Protein AF-A0AAF0DIJ7-F1 (afdb_monomer_lite)

Secondary structure (DSSP, 8-state):
--THHHHHTTTEEEEEEEE-TTSSEEEEEEEETTEEEEEEEE--SS-TTSHHHHHHHHHTT---SSGGGS-SSHHHHHHHHHHHHHHHHHHHTT-GGGGSTTEEEEEEEE--TTS--EEEEEEEE-THHHHHHHTSPPGGG--SPSP-EEEEGGGEEEEEE--SSS--EEEEESS-SS--EEEEE--HHHHHHHGGGT-HHHHHHHHHHHHHHHHHSPP-TTSPPPPSEEEEE--TT----EEEEEEEE--------

pLDDT: mean 89.29, std 10.87, range [33.69, 98.12]

Organism: NCBI:txid2070801

Radius of gyration: 20.46 Å; chains: 1; bounding box: 62×35×56 Å

Structure (mmCIF, N/CA/C/O backbone):
data_AF-A0AAF0DIJ7-F1
#
_entry.id   AF-A0AAF0DIJ7-F1
#
loop_
_atom_site.group_PDB
_atom_site.id
_atom_site.type_symbol
_atom_site.label_atom_id
_atom_site.label_alt_id
_atom_site.label_comp_id
_atom_site.label_asym_id
_atom_site.label_entity_id
_atom_site.label_seq_id
_atom_site.pdbx_PDB_ins_code
_atom_site.Cartn_x
_atom_site.Cartn_y
_atom_site.Cartn_z
_atom_site.occupancy
_atom_site.B_iso_or_equiv
_atom_site.auth_seq_id
_atom_site.auth_comp_id
_atom_site.auth_asym_id
_atom_site.auth_atom_id
_atom_site.pdbx_PDB_model_num
ATOM 1 N N . MET A 1 1 ? -5.846 -8.882 -26.870 1.00 44.28 1 MET A N 1
ATOM 2 C CA . MET A 1 1 ? -5.987 -9.756 -25.683 1.00 44.28 1 MET A CA 1
ATOM 3 C C . MET A 1 1 ? -5.977 -8.867 -24.449 1.00 44.28 1 MET A C 1
ATOM 5 O O . MET A 1 1 ? -5.151 -7.970 -24.391 1.00 44.28 1 MET A O 1
ATOM 9 N N . SER A 1 2 ? -6.943 -9.025 -23.544 1.00 47.22 2 SER A N 1
ATOM 10 C CA . SER A 1 2 ? -7.142 -8.124 -22.398 1.00 47.22 2 SER A CA 1
ATOM 11 C C . SER A 1 2 ? -6.052 -8.324 -21.331 1.00 47.22 2 SER A C 1
ATOM 13 O O . SER A 1 2 ? -5.779 -9.456 -20.949 1.00 47.22 2 SER A O 1
ATOM 15 N N . TYR A 1 3 ? -5.448 -7.237 -20.839 1.00 52.12 3 TYR A N 1
ATOM 16 C CA . TYR A 1 3 ? -4.397 -7.181 -19.798 1.00 52.12 3 TYR A CA 1
ATOM 17 C C . TYR A 1 3 ? -4.779 -7.864 -18.481 1.00 52.12 3 TYR A C 1
ATOM 19 O O . TYR A 1 3 ? -3.920 -8.303 -17.723 1.00 52.12 3 TYR A O 1
ATOM 27 N N . GLN A 1 4 ? -6.079 -7.983 -18.220 1.00 57.28 4 GLN A N 1
ATOM 28 C CA . GLN A 1 4 ? -6.586 -8.734 -17.086 1.00 57.28 4 GLN A CA 1
ATOM 29 C C . GLN A 1 4 ? -6.250 -10.232 -17.178 1.00 57.28 4 GLN A C 1
ATOM 31 O O . GLN A 1 4 ? -6.275 -10.900 -16.158 1.00 57.28 4 GLN A O 1
ATOM 36 N N . ASN A 1 5 ? -5.917 -10.778 -18.351 1.00 68.31 5 ASN A N 1
ATOM 37 C CA . ASN A 1 5 ? -5.812 -12.224 -18.544 1.00 68.31 5 ASN A CA 1
ATOM 38 C C . ASN A 1 5 ? -4.639 -12.883 -17.794 1.00 68.31 5 ASN A C 1
ATOM 40 O O . ASN A 1 5 ? -4.821 -13.990 -17.301 1.00 68.31 5 ASN A O 1
ATOM 44 N N . ALA A 1 6 ? -3.472 -12.232 -17.679 1.00 80.69 6 ALA A N 1
ATOM 45 C CA . ALA A 1 6 ? -2.300 -12.842 -17.035 1.00 80.69 6 ALA A CA 1
ATOM 46 C C . ALA A 1 6 ? -2.474 -12.957 -15.512 1.00 80.69 6 ALA A C 1
ATOM 48 O O . ALA A 1 6 ? -2.323 -14.037 -14.952 1.00 80.69 6 ALA A O 1
ATOM 49 N N . LEU A 1 7 ? -2.877 -11.865 -14.854 1.00 87.50 7 LEU A N 1
ATOM 50 C CA . LEU A 1 7 ? -3.159 -11.878 -13.416 1.00 87.50 7 LEU A CA 1
ATOM 51 C C . LEU A 1 7 ? -4.427 -12.673 -13.087 1.00 87.50 7 LEU A C 1
ATOM 53 O O . LEU A 1 7 ? -4.418 -13.456 -12.141 1.00 87.50 7 LEU A O 1
ATOM 57 N N . LYS A 1 8 ? -5.490 -12.574 -13.903 1.00 86.38 8 LYS A N 1
ATOM 58 C CA . LYS A 1 8 ? -6.706 -13.379 -13.689 1.00 86.38 8 LYS A CA 1
ATOM 59 C C . LYS A 1 8 ? -6.436 -14.877 -13.760 1.00 86.38 8 LYS A C 1
ATOM 61 O O . LYS A 1 8 ? -7.064 -15.614 -13.009 1.00 86.38 8 LYS A O 1
ATOM 66 N N . ALA A 1 9 ? -5.516 -15.328 -14.616 1.00 87.75 9 ALA A N 1
ATOM 67 C CA . ALA A 1 9 ? -5.122 -16.737 -14.667 1.00 87.75 9 ALA A CA 1
ATOM 68 C C . ALA A 1 9 ? -4.502 -17.231 -13.344 1.00 87.75 9 ALA A C 1
ATOM 70 O O . ALA A 1 9 ? -4.538 -18.424 -13.066 1.00 87.75 9 ALA A O 1
ATOM 71 N N . LEU A 1 10 ? -3.982 -16.315 -12.520 1.00 90.25 10 LEU A N 1
ATOM 72 C CA . LEU A 1 10 ? -3.420 -16.580 -11.194 1.00 90.25 10 LEU A CA 1
ATOM 73 C C . LEU A 1 10 ? -4.414 -16.310 -10.048 1.00 90.25 10 LEU A C 1
ATOM 75 O O . LEU A 1 10 ? -4.031 -16.396 -8.882 1.00 90.25 10 LEU A O 1
ATOM 79 N N . GLY A 1 11 ? -5.663 -15.936 -10.354 1.00 90.75 11 GLY A N 1
ATOM 80 C CA . GLY A 1 11 ? -6.624 -15.475 -9.346 1.00 90.75 11 GLY A CA 1
ATOM 81 C C . GLY A 1 11 ? -6.249 -14.125 -8.720 1.00 90.75 11 GLY A C 1
ATOM 82 O O . GLY A 1 11 ? -6.680 -13.820 -7.611 1.00 90.75 11 GLY A O 1
ATOM 83 N N . VAL A 1 12 ? -5.435 -13.325 -9.413 1.00 92.38 12 VAL A N 1
ATOM 84 C CA . VAL A 1 12 ? -4.920 -12.037 -8.937 1.00 92.38 12 VAL A CA 1
ATOM 85 C C . VAL A 1 12 ? -5.612 -10.888 -9.666 1.00 92.38 12 VAL A C 1
ATOM 87 O O . VAL A 1 12 ? -5.856 -10.926 -10.875 1.00 92.38 12 VAL A O 1
ATOM 90 N N . SER A 1 13 ? -5.912 -9.834 -8.921 1.00 91.38 13 SER A N 1
ATOM 91 C CA . SER A 1 13 ? -6.502 -8.592 -9.397 1.00 91.38 13 SER A CA 1
ATOM 92 C C . SER A 1 13 ? -5.474 -7.468 -9.361 1.00 91.38 13 SER A C 1
ATOM 94 O O . SER A 1 13 ? -4.816 -7.237 -8.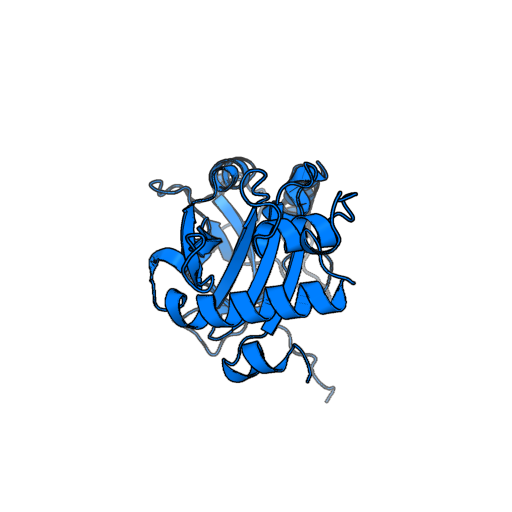351 1.00 91.38 13 SER A O 1
ATOM 96 N N . ALA A 1 14 ? -5.361 -6.750 -10.476 1.00 92.31 14 ALA A N 1
ATOM 97 C CA . ALA A 1 14 ? -4.659 -5.475 -10.540 1.00 92.31 14 ALA A CA 1
ATOM 98 C C . ALA A 1 14 ? -5.491 -4.392 -9.842 1.00 92.31 14 ALA A C 1
ATOM 100 O O . ALA A 1 14 ? -6.665 -4.226 -10.184 1.00 92.31 14 ALA A O 1
ATOM 101 N N . GLU A 1 15 ? -4.889 -3.638 -8.923 1.00 89.06 15 GLU A N 1
ATOM 102 C CA . GLU A 1 15 ? -5.606 -2.628 -8.140 1.00 89.06 15 GLU A CA 1
ATOM 103 C C . GLU A 1 15 ? -5.108 -1.220 -8.454 1.00 89.06 15 GLU A C 1
ATOM 105 O O . GLU A 1 15 ? -5.757 -0.487 -9.206 1.00 89.06 15 GLU A O 1
ATOM 110 N N . TRP A 1 16 ? -3.956 -0.836 -7.907 1.00 90.56 16 TRP A N 1
ATOM 111 C CA . TRP A 1 16 ? -3.468 0.544 -7.933 1.00 90.56 16 TRP A CA 1
ATOM 112 C C . TRP A 1 16 ? -2.152 0.660 -8.694 1.00 90.56 16 TRP A C 1
ATOM 114 O O . TRP A 1 16 ? -1.366 -0.283 -8.734 1.00 90.56 16 TRP A O 1
ATOM 124 N N . ILE A 1 17 ? -1.934 1.819 -9.313 1.00 94.62 17 ILE A N 1
ATOM 125 C CA . ILE A 1 17 ? -0.639 2.250 -9.845 1.00 94.62 17 ILE A CA 1
ATOM 126 C C . ILE A 1 17 ? -0.487 3.709 -9.440 1.00 94.62 17 ILE A C 1
ATOM 128 O O . ILE A 1 17 ? -1.398 4.494 -9.711 1.00 94.62 17 ILE A O 1
ATOM 132 N N . TRP A 1 18 ? 0.628 4.048 -8.811 1.00 94.75 18 TRP A N 1
ATOM 133 C CA . TRP A 1 18 ? 0.980 5.415 -8.447 1.00 94.75 18 TRP A CA 1
ATOM 134 C C . TRP A 1 18 ? 2.475 5.636 -8.676 1.00 94.75 18 TRP A C 1
ATOM 136 O O . TRP A 1 18 ? 3.216 4.686 -8.914 1.00 94.75 18 TRP A O 1
ATOM 146 N N . GLY A 1 19 ? 2.923 6.883 -8.664 1.00 94.81 19 GLY A N 1
ATOM 147 C CA . GLY A 1 19 ? 4.337 7.225 -8.783 1.00 94.81 19 GLY A CA 1
ATOM 148 C C . GLY A 1 19 ? 4.731 8.188 -7.678 1.00 94.81 19 GLY A C 1
ATOM 149 O O . GLY A 1 19 ? 3.848 8.698 -6.990 1.00 94.81 19 GLY A O 1
ATOM 150 N N . ASN A 1 20 ? 6.032 8.398 -7.512 1.00 94.38 20 ASN A N 1
ATOM 151 C CA . ASN A 1 20 ? 6.543 9.388 -6.573 1.00 94.38 20 ASN A CA 1
ATOM 152 C C . ASN A 1 20 ? 6.675 10.782 -7.210 1.00 94.38 20 ASN A C 1
ATOM 154 O O . ASN A 1 20 ? 6.760 10.909 -8.433 1.00 94.38 20 ASN A O 1
ATOM 158 N N . ASP A 1 21 ? 6.777 11.808 -6.373 1.00 91.88 21 ASP A N 1
ATOM 159 C CA . ASP A 1 21 ? 6.902 13.222 -6.744 1.00 91.88 21 ASP A CA 1
ATOM 160 C C . ASP A 1 21 ? 8.239 13.549 -7.420 1.00 91.88 21 ASP A C 1
ATOM 162 O O . ASP A 1 21 ? 8.332 14.491 -8.203 1.00 91.88 21 ASP A O 1
ATOM 166 N N . LEU A 1 22 ? 9.289 12.766 -7.144 1.00 93.75 22 LEU A N 1
ATOM 167 C CA . LEU A 1 22 ? 10.565 12.877 -7.865 1.00 93.75 22 LEU A CA 1
ATOM 168 C C . LEU A 1 22 ? 10.498 12.298 -9.287 1.00 93.75 22 LEU A C 1
ATOM 170 O O . LEU A 1 22 ? 11.485 12.380 -10.016 1.00 93.75 22 LEU A O 1
ATOM 174 N N . GLU A 1 23 ? 9.375 11.679 -9.656 1.00 96.06 23 GLU A N 1
ATOM 175 C CA . GLU A 1 23 ? 9.123 11.056 -10.956 1.00 96.06 23 GLU A CA 1
ATOM 176 C C . GLU A 1 23 ? 10.130 9.944 -11.322 1.00 96.06 23 GLU A C 1
ATOM 178 O O . GLU A 1 23 ? 10.348 9.591 -12.480 1.00 96.06 23 GLU A O 1
ATOM 183 N N . THR A 1 24 ? 10.766 9.334 -10.323 1.00 96.69 24 THR A N 1
ATOM 184 C CA . THR A 1 24 ? 11.791 8.293 -10.504 1.00 96.69 24 THR A CA 1
ATOM 185 C C . THR A 1 24 ? 11.281 6.883 -10.254 1.00 96.69 24 THR A C 1
ATOM 187 O O . THR A 1 24 ? 11.957 5.918 -10.611 1.00 96.69 24 THR A O 1
ATOM 190 N N . ILE A 1 25 ? 10.116 6.742 -9.630 1.00 96.69 25 ILE A N 1
ATOM 191 C CA . ILE A 1 25 ? 9.572 5.470 -9.173 1.00 96.69 25 ILE A CA 1
ATOM 192 C C . ILE A 1 25 ? 8.103 5.373 -9.577 1.00 96.69 25 ILE A C 1
ATOM 194 O O . ILE A 1 25 ? 7.349 6.347 -9.524 1.00 96.69 25 ILE A O 1
ATOM 198 N N . VAL A 1 26 ? 7.701 4.165 -9.965 1.00 97.69 26 VAL A N 1
ATOM 199 C CA . VAL A 1 26 ? 6.303 3.763 -10.109 1.00 97.69 26 VAL A CA 1
ATOM 200 C C . VAL A 1 26 ? 6.052 2.558 -9.217 1.00 97.69 26 VAL A C 1
ATOM 202 O O . VAL A 1 26 ? 6.743 1.543 -9.311 1.00 97.69 26 VAL A O 1
ATOM 205 N N . PHE A 1 27 ? 5.031 2.665 -8.382 1.00 97.25 27 PHE A N 1
ATOM 206 C CA . PHE A 1 27 ? 4.505 1.580 -7.581 1.00 97.25 27 PHE A CA 1
ATOM 207 C C . PHE A 1 27 ? 3.259 0.993 -8.234 1.00 97.25 27 PHE A C 1
ATOM 209 O O . PHE A 1 27 ? 2.473 1.683 -8.889 1.00 97.25 27 PHE A O 1
ATOM 216 N N . ALA A 1 28 ? 3.048 -0.297 -8.024 1.00 96.38 28 ALA A N 1
ATOM 217 C CA . ALA A 1 28 ? 1.837 -0.979 -8.430 1.00 96.38 28 ALA A CA 1
ATOM 218 C C . ALA A 1 28 ? 1.426 -2.008 -7.387 1.00 96.38 28 ALA A C 1
ATOM 220 O O . ALA A 1 28 ? 2.263 -2.673 -6.790 1.00 96.38 28 ALA A O 1
ATOM 221 N N . GLN A 1 29 ? 0.125 -2.173 -7.201 1.00 94.06 29 GLN A N 1
ATOM 222 C CA . GLN A 1 29 ? -0.432 -3.091 -6.220 1.00 94.06 29 GLN A CA 1
ATOM 223 C C . GLN A 1 29 ? -1.304 -4.137 -6.888 1.00 94.06 29 GLN A C 1
ATOM 225 O O . GLN A 1 29 ? -2.163 -3.823 -7.722 1.00 94.06 29 GLN A O 1
ATOM 230 N N . ALA A 1 30 ? -1.118 -5.375 -6.450 1.00 93.88 30 ALA A N 1
ATOM 231 C CA . ALA A 1 30 ? -1.957 -6.494 -6.825 1.00 93.88 30 ALA A CA 1
ATOM 232 C C . ALA A 1 30 ? -2.472 -7.225 -5.582 1.00 93.88 30 ALA A C 1
ATOM 234 O O . ALA A 1 30 ? -1.822 -7.250 -4.535 1.00 93.88 30 ALA A O 1
ATOM 235 N N . PHE A 1 31 ? -3.655 -7.816 -5.718 1.00 92.00 31 PHE A N 1
ATOM 236 C CA . PHE A 1 31 ? -4.327 -8.554 -4.657 1.00 92.00 31 PHE A CA 1
ATOM 237 C C . PHE A 1 31 ? -4.841 -9.895 -5.172 1.00 92.00 31 PHE A C 1
ATOM 239 O O . PHE A 1 31 ? -5.490 -9.955 -6.216 1.00 92.00 31 PHE A O 1
ATOM 246 N N . GLY A 1 32 ? -4.586 -10.967 -4.435 1.00 90.75 32 GLY A N 1
ATOM 247 C CA . GLY A 1 32 ? -5.095 -12.300 -4.737 1.00 90.75 32 GLY A CA 1
ATOM 248 C C . GLY A 1 32 ? -4.521 -13.325 -3.775 1.00 90.75 32 GLY A C 1
ATOM 249 O O . GLY A 1 32 ? -3.506 -13.063 -3.137 1.00 90.75 32 GLY A O 1
ATOM 250 N N . ASN A 1 33 ? -5.156 -14.495 -3.681 1.00 89.06 33 ASN A N 1
ATOM 251 C CA . ASN A 1 33 ? -4.750 -15.553 -2.745 1.00 89.06 33 ASN A CA 1
ATOM 252 C C . ASN A 1 33 ? -4.551 -15.008 -1.317 1.00 89.06 33 ASN A C 1
ATOM 254 O O . ASN A 1 33 ? -3.539 -15.285 -0.683 1.00 89.06 33 ASN A O 1
ATOM 258 N N . ASP A 1 34 ? -5.483 -14.162 -0.865 1.00 87.88 34 ASP A N 1
ATOM 259 C CA . ASP A 1 34 ? -5.505 -13.574 0.479 1.00 87.88 34 ASP A CA 1
ATOM 260 C C . ASP A 1 34 ? -4.323 -12.637 0.819 1.00 87.88 34 ASP A C 1
ATOM 262 O O . ASP A 1 34 ? -4.181 -12.184 1.955 1.00 87.88 34 ASP A O 1
ATOM 266 N N . GLN A 1 35 ? -3.508 -12.273 -0.177 1.00 88.44 35 GLN A N 1
ATOM 267 C CA . GLN A 1 35 ? -2.331 -11.415 -0.032 1.00 88.44 35 GLN A CA 1
ATOM 268 C C . GLN A 1 35 ? -2.461 -10.126 -0.846 1.00 88.44 35 GLN A C 1
ATOM 270 O O . GLN A 1 35 ? -3.017 -10.103 -1.946 1.00 88.44 35 GLN A O 1
ATOM 275 N N . THR A 1 36 ? -1.899 -9.039 -0.314 1.00 91.00 36 THR A N 1
ATOM 276 C CA . THR A 1 36 ? -1.688 -7.782 -1.048 1.00 91.00 36 THR A CA 1
ATOM 277 C C . THR A 1 36 ? -0.195 -7.549 -1.178 1.00 91.00 36 THR A C 1
ATOM 279 O O . THR A 1 36 ? 0.478 -7.452 -0.159 1.00 91.00 36 THR A O 1
ATOM 282 N N . LEU A 1 37 ? 0.303 -7.424 -2.408 1.00 94.62 37 LEU A N 1
ATOM 283 C CA . LEU A 1 37 ? 1.713 -7.140 -2.678 1.00 94.62 37 LEU A CA 1
ATOM 284 C C . LEU A 1 37 ? 1.859 -5.800 -3.399 1.00 94.62 37 LEU A C 1
ATOM 286 O O . LEU A 1 37 ? 1.065 -5.476 -4.292 1.00 94.62 37 LEU A O 1
ATOM 290 N N . ILE A 1 38 ? 2.889 -5.046 -3.016 1.00 96.06 38 ILE A N 1
ATOM 291 C CA . ILE A 1 38 ? 3.304 -3.800 -3.664 1.00 96.06 38 ILE A CA 1
ATOM 292 C C . ILE A 1 38 ? 4.580 -4.082 -4.452 1.00 96.06 38 ILE A C 1
ATOM 294 O O . ILE A 1 38 ? 5.519 -4.683 -3.936 1.00 96.06 38 ILE A O 1
ATOM 298 N N . PHE A 1 39 ? 4.608 -3.635 -5.699 1.00 97.69 39 PHE A N 1
ATOM 299 C CA . PHE A 1 39 ? 5.714 -3.784 -6.632 1.00 97.69 39 PHE A CA 1
ATOM 300 C C . PHE A 1 39 ? 6.284 -2.412 -6.964 1.00 97.69 39 PHE A C 1
ATOM 302 O O . PHE A 1 39 ? 5.513 -1.474 -7.172 1.00 97.69 39 PHE A O 1
ATOM 309 N N . ARG A 1 40 ? 7.609 -2.302 -7.059 1.00 98.06 40 ARG A N 1
ATOM 310 C CA . ARG A 1 40 ? 8.318 -1.056 -7.358 1.00 98.06 40 ARG A CA 1
ATOM 311 C C . ARG A 1 40 ? 9.137 -1.188 -8.634 1.00 98.06 40 ARG A C 1
ATOM 313 O O . ARG A 1 40 ? 9.892 -2.140 -8.815 1.00 98.06 40 ARG A O 1
ATOM 320 N N . PHE A 1 41 ? 8.986 -0.201 -9.508 1.00 98.06 41 PHE A N 1
ATOM 321 C CA . PHE A 1 41 ? 9.760 -0.026 -10.731 1.00 98.06 41 PHE A CA 1
ATOM 322 C C . PHE A 1 41 ? 10.526 1.286 -10.614 1.00 98.06 41 PHE A C 1
ATOM 324 O O . PHE A 1 41 ? 9.914 2.348 -10.502 1.00 98.06 41 PHE A O 1
ATOM 331 N N . ALA A 1 42 ? 11.854 1.212 -10.631 1.00 97.38 42 ALA A N 1
ATOM 332 C CA . ALA A 1 42 ? 12.720 2.376 -10.493 1.00 97.38 42 ALA A CA 1
ATOM 333 C C . ALA A 1 42 ? 13.351 2.769 -11.834 1.00 97.38 42 ALA A C 1
ATOM 335 O O . ALA A 1 42 ? 13.677 1.921 -12.668 1.00 97.38 42 ALA A O 1
ATOM 336 N N . LEU A 1 43 ? 13.538 4.073 -12.024 1.00 96.00 43 LEU A N 1
ATOM 337 C CA . LEU A 1 43 ? 14.234 4.636 -13.168 1.00 96.00 43 LEU A CA 1
ATOM 338 C C . LEU A 1 43 ? 15.716 4.257 -13.126 1.00 96.00 43 LEU A C 1
ATOM 340 O O . LEU A 1 43 ? 16.450 4.689 -12.239 1.00 96.00 43 LEU A O 1
ATOM 344 N N . ASP A 1 44 ? 16.176 3.544 -14.148 1.00 93.12 44 ASP A N 1
ATOM 345 C CA . ASP A 1 44 ? 17.592 3.277 -14.369 1.00 93.12 44 ASP A CA 1
ATOM 346 C C . ASP A 1 44 ? 18.088 4.057 -15.592 1.00 93.12 44 ASP A C 1
ATOM 348 O O . ASP A 1 44 ? 17.813 3.713 -16.748 1.00 93.12 44 ASP A O 1
ATOM 352 N N . LYS A 1 45 ? 18.847 5.125 -15.325 1.00 89.81 45 LYS A N 1
ATOM 353 C CA . LYS A 1 45 ? 19.443 5.980 -16.362 1.00 89.81 45 LYS A CA 1
ATOM 354 C C . LYS A 1 45 ? 20.543 5.272 -17.157 1.00 89.81 45 LYS A C 1
ATOM 356 O O . LYS A 1 45 ? 20.793 5.662 -18.294 1.00 89.81 45 LYS A O 1
ATOM 361 N N . ALA A 1 46 ? 21.196 4.255 -16.590 1.00 90.12 46 ALA A N 1
ATOM 362 C CA . ALA A 1 46 ? 22.195 3.464 -17.305 1.00 90.12 46 ALA A CA 1
ATOM 363 C C . ALA A 1 46 ? 21.540 2.511 -18.318 1.00 90.12 46 ALA A C 1
ATOM 365 O O . ALA A 1 46 ? 22.139 2.196 -19.347 1.00 90.12 46 ALA A O 1
ATOM 366 N N . HIS A 1 47 ? 20.287 2.118 -18.070 1.00 90.00 47 HIS A N 1
ATOM 367 C CA . HIS A 1 47 ? 19.517 1.215 -18.922 1.00 90.00 47 HIS A CA 1
ATOM 368 C C . HIS A 1 47 ? 18.179 1.851 -19.347 1.00 90.00 47 HIS A C 1
ATOM 370 O O . HIS A 1 47 ? 17.108 1.406 -18.925 1.00 90.00 47 HIS A O 1
ATOM 376 N N . PRO A 1 48 ? 18.200 2.863 -20.239 1.00 90.44 48 PRO A N 1
ATOM 377 C CA . PRO A 1 48 ? 17.009 3.632 -20.620 1.00 90.44 48 PRO A CA 1
ATOM 378 C C . PRO A 1 48 ? 15.946 2.821 -21.377 1.00 90.44 48 PRO A C 1
ATOM 380 O O . PRO A 1 48 ? 14.815 3.268 -21.533 1.00 90.44 48 PRO A O 1
ATOM 383 N N . GLN A 1 49 ? 16.303 1.638 -21.877 1.00 91.56 49 GLN A N 1
ATOM 384 C CA . GLN A 1 49 ? 15.389 0.740 -22.588 1.00 91.56 49 GLN A CA 1
ATOM 385 C C . GLN A 1 49 ? 14.842 -0.381 -21.699 1.00 91.56 49 GLN A C 1
ATOM 387 O O . GLN A 1 49 ? 14.050 -1.190 -22.185 1.00 91.56 49 GLN A O 1
ATOM 392 N N . SER A 1 50 ? 15.242 -0.431 -20.423 1.00 93.25 50 SER A N 1
ATOM 393 C CA . SER A 1 50 ? 14.724 -1.432 -19.498 1.00 93.25 50 SER A CA 1
ATOM 394 C C . SER A 1 50 ? 13.220 -1.256 -19.288 1.00 93.25 50 SER A C 1
ATOM 396 O O . SER A 1 50 ? 12.678 -0.150 -19.393 1.00 93.25 50 SER A O 1
ATOM 398 N N . LEU A 1 51 ? 12.526 -2.344 -18.971 1.00 94.94 51 LEU A N 1
ATOM 399 C CA . LEU A 1 51 ? 11.105 -2.354 -18.658 1.00 94.94 51 LEU A CA 1
ATOM 400 C C . LEU A 1 51 ? 10.771 -1.324 -17.576 1.00 94.94 51 LEU A C 1
ATOM 402 O O . LEU A 1 51 ? 9.850 -0.534 -17.770 1.00 94.94 51 LEU A O 1
ATOM 406 N N . ALA A 1 52 ? 11.516 -1.327 -16.467 1.00 96.62 52 ALA A N 1
ATOM 407 C CA . ALA A 1 52 ? 11.275 -0.427 -15.344 1.00 96.62 52 ALA A CA 1
ATOM 408 C C . ALA A 1 52 ? 11.412 1.041 -15.773 1.00 96.62 52 ALA A C 1
ATOM 410 O O . ALA A 1 52 ? 10.471 1.814 -15.600 1.00 96.62 52 ALA A O 1
ATOM 411 N N . THR A 1 53 ? 12.505 1.405 -16.453 1.00 96.25 53 THR A N 1
ATOM 412 C CA . THR A 1 53 ? 12.703 2.769 -16.965 1.00 96.25 53 THR A CA 1
ATOM 413 C C . THR A 1 53 ? 11.595 3.185 -17.929 1.00 96.25 53 THR A C 1
ATOM 415 O O . THR A 1 53 ? 11.053 4.283 -17.820 1.00 96.25 53 THR A O 1
ATOM 418 N N . ARG A 1 54 ? 11.195 2.302 -18.849 1.00 97.25 54 ARG A N 1
ATOM 419 C CA . ARG A 1 54 ? 10.119 2.589 -19.806 1.00 97.25 54 ARG A CA 1
ATOM 420 C C . ARG A 1 54 ? 8.765 2.771 -19.122 1.00 97.25 54 ARG A C 1
ATOM 422 O O . ARG A 1 54 ? 7.979 3.604 -19.572 1.00 97.25 54 ARG A O 1
ATOM 429 N N . ILE A 1 55 ? 8.483 2.001 -18.066 1.00 98.00 55 ILE A N 1
ATOM 430 C CA . ILE A 1 55 ? 7.277 2.154 -17.239 1.00 98.00 55 ILE A CA 1
ATOM 431 C C . ILE A 1 55 ? 7.282 3.535 -16.589 1.00 98.00 55 ILE A C 1
ATOM 433 O O . ILE A 1 55 ? 6.305 4.263 -16.754 1.00 98.00 55 ILE A O 1
ATOM 437 N N . VAL A 1 56 ? 8.377 3.903 -15.916 1.00 98.12 56 VAL A N 1
ATOM 438 C CA . VAL A 1 56 ? 8.511 5.191 -15.220 1.00 98.12 56 VAL A CA 1
ATOM 439 C C . VAL A 1 56 ? 8.359 6.354 -16.201 1.00 98.12 56 VAL A C 1
ATOM 441 O O . VAL A 1 56 ? 7.490 7.200 -16.009 1.00 98.12 56 VAL A O 1
ATOM 444 N N . ASN A 1 57 ? 9.100 6.334 -17.313 1.00 97.88 57 ASN A N 1
ATOM 445 C CA . ASN A 1 57 ? 9.023 7.374 -18.340 1.00 97.88 57 ASN A CA 1
ATOM 446 C C . ASN A 1 57 ? 7.611 7.527 -18.922 1.00 97.88 57 ASN A C 1
ATOM 448 O O . ASN A 1 57 ? 7.168 8.641 -19.172 1.00 97.88 57 ASN A O 1
ATOM 452 N N . CYS A 1 58 ? 6.894 6.424 -19.158 1.00 98.00 58 CYS A N 1
ATOM 453 C CA . CYS A 1 58 ? 5.530 6.485 -19.684 1.00 98.00 58 CYS A CA 1
ATOM 454 C C . CYS A 1 58 ? 4.501 6.913 -18.628 1.00 98.00 58 CYS A C 1
ATOM 456 O O . CYS A 1 58 ? 3.472 7.480 -18.986 1.00 98.00 58 CYS A O 1
ATOM 458 N N . TYR A 1 59 ? 4.710 6.580 -17.355 1.00 98.00 59 TYR A N 1
ATOM 459 C CA . TYR A 1 59 ? 3.772 6.920 -16.288 1.00 98.00 59 TYR A CA 1
ATOM 460 C C . TYR A 1 59 ? 3.809 8.419 -15.967 1.00 98.00 59 TYR A C 1
ATOM 462 O O . TYR A 1 59 ? 2.749 9.041 -15.885 1.00 98.00 59 TYR A O 1
ATOM 470 N N . HIS A 1 60 ? 5.019 8.972 -15.852 1.00 97.38 60 HIS A N 1
ATOM 471 C CA . HIS A 1 60 ? 5.279 10.386 -15.551 1.00 97.38 60 HIS A CA 1
ATOM 472 C C . HIS A 1 60 ? 5.356 11.275 -16.799 1.00 97.38 60 HIS A C 1
ATOM 474 O O . HIS A 1 60 ? 5.667 12.453 -16.707 1.00 97.38 60 HIS A O 1
ATOM 480 N N . ASP A 1 61 ? 5.070 10.723 -17.983 1.00 96.81 61 ASP A N 1
ATOM 481 C CA . ASP A 1 61 ? 5.100 11.448 -1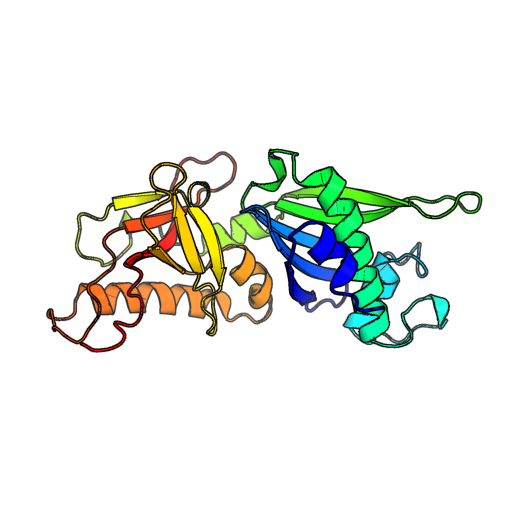9.261 1.00 96.81 61 ASP A CA 1
ATOM 482 C C . ASP A 1 61 ? 6.449 12.164 -19.531 1.00 96.81 61 ASP A C 1
ATOM 484 O O . ASP A 1 61 ? 6.506 13.250 -20.114 1.00 96.81 61 ASP A O 1
ATOM 488 N N . HIS A 1 62 ? 7.563 11.529 -19.144 1.00 96.31 62 HIS A N 1
ATOM 489 C CA . HIS A 1 62 ? 8.907 12.047 -19.391 1.00 96.31 62 HIS A CA 1
ATOM 490 C C . HIS A 1 62 ? 9.180 12.231 -20.887 1.00 96.31 62 HIS A C 1
ATOM 492 O O . HIS A 1 62 ? 8.898 11.361 -21.719 1.00 96.31 62 HIS A O 1
ATOM 498 N N . THR A 1 63 ? 9.851 13.332 -21.223 1.00 93.88 63 THR A N 1
ATOM 499 C CA . THR A 1 63 ? 10.413 13.520 -22.564 1.00 93.88 63 THR A CA 1
ATOM 500 C C . THR A 1 63 ? 11.638 12.621 -22.728 1.00 93.88 63 THR A C 1
ATOM 502 O O . THR A 1 63 ? 12.590 12.722 -21.958 1.00 93.88 63 THR A O 1
ATOM 505 N N . VAL A 1 64 ? 11.614 11.740 -23.730 1.00 93.50 64 VAL A N 1
ATOM 506 C CA . VAL A 1 64 ? 12.691 10.781 -24.011 1.00 93.50 64 VAL A CA 1
ATOM 507 C C . VAL A 1 64 ? 13.276 10.988 -25.405 1.00 93.50 64 VAL A C 1
ATOM 509 O O . VAL A 1 64 ? 12.549 11.266 -26.356 1.00 93.50 64 VAL A O 1
ATOM 512 N N . ASP A 1 65 ? 14.584 10.774 -25.540 1.00 88.56 65 ASP A N 1
ATOM 513 C CA . ASP A 1 65 ? 15.301 10.944 -26.814 1.00 88.56 65 ASP A CA 1
ATOM 514 C C . ASP A 1 65 ? 14.954 9.866 -27.857 1.00 88.56 65 ASP A C 1
ATOM 516 O O . ASP A 1 65 ? 15.146 10.056 -29.057 1.00 88.56 65 ASP A O 1
ATOM 520 N N . SER A 1 66 ? 14.449 8.712 -27.409 1.00 91.25 66 SER A N 1
ATOM 521 C CA . SER A 1 66 ? 14.081 7.581 -28.263 1.00 91.25 66 SER A CA 1
ATOM 522 C C . SER A 1 66 ? 12.723 7.014 -27.876 1.00 91.25 66 SER A C 1
ATOM 524 O O . SER A 1 66 ? 12.442 6.777 -26.701 1.00 91.25 66 SER A O 1
ATOM 526 N N . THR A 1 67 ? 11.914 6.666 -28.877 1.00 91.12 67 THR A N 1
ATOM 527 C CA . THR A 1 67 ? 10.625 5.984 -28.681 1.00 91.12 67 THR A CA 1
ATOM 528 C C . THR A 1 67 ? 10.775 4.597 -28.052 1.00 91.12 67 THR A C 1
ATOM 530 O O . THR A 1 67 ? 9.828 4.096 -27.449 1.00 91.12 67 THR A O 1
ATOM 533 N N . SER A 1 68 ? 11.964 3.987 -28.129 1.00 91.56 68 SER A N 1
ATOM 534 C CA . SER A 1 68 ? 12.273 2.727 -27.440 1.00 91.56 68 SER A CA 1
ATOM 535 C C . SER A 1 68 ? 12.467 2.879 -25.927 1.00 91.56 68 SER A C 1
ATOM 537 O O . SER A 1 68 ? 12.385 1.882 -25.215 1.00 91.56 68 SER A O 1
ATOM 539 N N . ALA A 1 69 ? 12.690 4.099 -25.424 1.00 93.31 69 ALA A N 1
ATOM 540 C CA . ALA A 1 69 ? 12.883 4.389 -24.000 1.00 93.31 69 ALA A CA 1
ATOM 541 C C . ALA A 1 69 ? 11.568 4.680 -23.249 1.00 93.31 69 ALA A C 1
ATOM 543 O O . ALA A 1 69 ? 11.578 5.023 -22.068 1.00 93.31 69 ALA A O 1
ATOM 544 N N . THR A 1 70 ? 10.419 4.510 -23.909 1.00 97.06 70 THR A N 1
ATOM 545 C CA . THR A 1 70 ? 9.088 4.630 -23.300 1.00 97.06 70 THR A CA 1
ATOM 546 C C . THR A 1 70 ? 8.110 3.619 -23.921 1.00 97.06 70 THR A C 1
ATOM 548 O O . THR A 1 70 ? 8.496 2.729 -24.691 1.00 97.06 70 THR A O 1
ATOM 551 N N . PHE A 1 71 ? 6.834 3.699 -23.551 1.00 96.81 71 PHE A N 1
ATOM 552 C CA . PHE A 1 71 ? 5.738 2.994 -24.209 1.00 96.81 71 PHE A CA 1
ATOM 553 C C . PHE A 1 71 ? 4.946 3.958 -25.097 1.00 96.81 71 PHE A C 1
ATOM 555 O O . PHE A 1 71 ? 4.848 5.141 -24.788 1.00 96.81 71 PHE A O 1
ATOM 562 N N . PRO A 1 72 ? 4.310 3.468 -26.176 1.00 95.75 72 PRO A N 1
ATOM 563 C CA . PRO A 1 72 ? 3.543 4.329 -27.078 1.00 95.75 72 PRO A CA 1
ATOM 564 C C . PRO A 1 72 ? 2.300 4.947 -26.423 1.00 95.75 72 PRO A C 1
ATOM 566 O O . PRO A 1 72 ? 1.771 5.931 -26.925 1.00 95.75 72 PRO A O 1
ATOM 569 N N . ASN A 1 73 ? 1.781 4.337 -25.354 1.00 95.56 73 ASN A N 1
ATOM 570 C CA . ASN A 1 73 ? 0.666 4.856 -24.569 1.00 95.56 73 ASN A CA 1
ATOM 571 C C . ASN A 1 73 ? 0.570 4.135 -23.214 1.00 95.56 73 ASN A C 1
ATOM 573 O O . ASN A 1 73 ? 1.130 3.049 -23.016 1.00 95.56 73 ASN A O 1
ATOM 577 N N . ARG A 1 74 ? -0.231 4.710 -22.308 1.00 95.56 74 ARG A N 1
ATOM 578 C CA . ARG A 1 74 ? -0.474 4.166 -20.964 1.00 95.56 74 ARG A CA 1
ATOM 579 C C . ARG A 1 74 ? -1.109 2.771 -20.970 1.00 95.56 74 ARG A C 1
ATOM 581 O O . ARG A 1 74 ? -0.881 2.005 -20.042 1.00 95.56 74 ARG A O 1
ATOM 588 N N . VAL A 1 75 ? -1.876 2.400 -22.001 1.00 95.56 75 VAL A N 1
ATOM 589 C CA . VAL A 1 75 ? -2.469 1.052 -22.103 1.00 95.56 75 VAL A CA 1
ATOM 590 C C . VAL A 1 75 ? -1.379 0.004 -22.337 1.00 95.56 75 VAL A C 1
ATOM 592 O O . VAL A 1 75 ? -1.351 -1.015 -21.648 1.00 95.56 75 VAL A O 1
ATOM 595 N N . SER A 1 76 ? -0.447 0.274 -23.252 1.00 95.81 76 SER A N 1
ATOM 596 C CA . SER A 1 76 ? 0.715 -0.579 -23.517 1.00 95.81 76 SER A CA 1
ATOM 597 C C . SER A 1 76 ? 1.642 -0.691 -22.311 1.00 95.81 76 SER A C 1
ATOM 599 O O . SER A 1 76 ? 2.085 -1.793 -21.997 1.00 95.81 76 SER A O 1
ATOM 601 N N . MET A 1 77 ? 1.875 0.413 -21.596 1.00 97.00 77 MET A N 1
ATOM 602 C CA . MET A 1 77 ? 2.633 0.393 -20.342 1.00 97.00 77 MET A CA 1
ATOM 603 C C . MET A 1 77 ? 1.949 -0.479 -19.282 1.00 97.00 77 MET A C 1
ATOM 605 O O . MET A 1 77 ? 2.583 -1.381 -18.742 1.00 97.00 77 MET A O 1
ATOM 609 N N . ARG A 1 78 ? 0.640 -0.300 -19.047 1.00 96.50 78 ARG A N 1
ATOM 610 C CA . ARG A 1 78 ? -0.116 -1.120 -18.082 1.00 96.50 78 ARG A CA 1
ATOM 611 C C . ARG A 1 78 ? -0.096 -2.602 -18.450 1.00 96.50 78 ARG A C 1
ATOM 613 O O . ARG A 1 78 ? 0.003 -3.437 -17.561 1.00 96.50 78 ARG A O 1
ATOM 620 N N . MET A 1 79 ? -0.175 -2.941 -19.739 1.00 93.94 79 MET A N 1
ATOM 621 C CA . MET A 1 79 ? -0.042 -4.328 -20.201 1.00 93.94 79 MET A CA 1
ATOM 622 C C . MET A 1 79 ? 1.308 -4.932 -19.810 1.00 93.94 79 MET A C 1
ATOM 624 O O . MET A 1 79 ? 1.341 -6.023 -19.247 1.00 93.94 79 MET A O 1
ATOM 628 N N . ALA A 1 80 ? 2.405 -4.226 -20.089 1.00 95.06 80 ALA A N 1
ATOM 629 C CA . ALA A 1 80 ? 3.746 -4.704 -19.773 1.00 95.06 80 ALA A CA 1
ATOM 630 C C . ALA A 1 80 ? 3.977 -4.804 -18.256 1.00 95.06 80 ALA A C 1
ATOM 632 O O . ALA A 1 80 ? 4.453 -5.832 -17.781 1.00 95.06 80 ALA A O 1
ATOM 633 N N . LEU A 1 81 ? 3.555 -3.784 -17.502 1.00 97.12 81 LEU A N 1
ATOM 634 C CA . LEU A 1 81 ? 3.631 -3.739 -16.042 1.00 97.12 81 LEU A CA 1
ATOM 635 C C . LEU A 1 81 ? 2.904 -4.930 -15.404 1.00 97.12 81 LEU A C 1
ATOM 637 O O . LEU A 1 81 ? 3.504 -5.675 -14.633 1.00 97.12 81 LEU A O 1
ATOM 641 N N . TRP A 1 82 ? 1.635 -5.167 -15.756 1.00 96.38 82 TRP A N 1
ATOM 642 C CA . TRP A 1 82 ? 0.871 -6.268 -15.158 1.00 96.38 82 TRP A CA 1
ATOM 643 C C . TRP A 1 82 ? 1.346 -7.643 -15.622 1.00 96.38 82 TRP A C 1
ATOM 645 O O . TRP A 1 82 ? 1.238 -8.606 -14.867 1.00 96.38 82 TRP A O 1
ATOM 655 N N . SER A 1 83 ? 1.899 -7.747 -16.834 1.00 94.94 83 SER A N 1
ATOM 656 C CA . SER A 1 83 ? 2.533 -8.983 -17.296 1.00 94.94 83 SER A CA 1
ATOM 657 C C . SER A 1 83 ? 3.782 -9.311 -16.479 1.00 94.94 83 SER A C 1
ATOM 659 O O . SER A 1 83 ? 3.949 -10.459 -16.080 1.00 94.94 83 SER A O 1
ATOM 661 N N . ALA A 1 84 ? 4.636 -8.323 -16.201 1.00 95.88 84 ALA A N 1
ATOM 662 C CA . ALA A 1 84 ? 5.821 -8.520 -15.371 1.00 95.88 84 ALA A CA 1
ATOM 663 C C . ALA A 1 84 ? 5.448 -8.874 -13.928 1.00 95.88 84 ALA A C 1
ATOM 665 O O . ALA A 1 84 ? 6.004 -9.814 -13.367 1.00 95.88 84 ALA A O 1
ATOM 666 N N . ILE A 1 85 ? 4.442 -8.199 -13.361 1.00 97.12 85 ILE A N 1
ATOM 667 C CA . ILE A 1 85 ? 3.919 -8.531 -12.030 1.00 97.12 85 ILE A CA 1
ATOM 668 C C . ILE A 1 85 ? 3.355 -9.949 -11.993 1.00 97.12 85 ILE A C 1
ATOM 670 O O . ILE A 1 85 ? 3.599 -10.651 -11.024 1.00 97.12 85 ILE A O 1
ATOM 674 N N . ALA A 1 86 ? 2.655 -10.416 -13.031 1.00 95.88 86 ALA A N 1
ATOM 675 C CA . ALA A 1 86 ? 2.170 -11.796 -13.069 1.00 95.88 86 ALA A CA 1
ATOM 676 C C . ALA A 1 86 ? 3.324 -12.816 -13.029 1.00 95.88 86 ALA A C 1
ATOM 678 O O . ALA A 1 86 ? 3.221 -13.824 -12.332 1.00 95.88 86 ALA A O 1
ATOM 679 N N . THR A 1 87 ? 4.429 -12.544 -13.734 1.00 94.44 87 THR A N 1
ATOM 680 C CA . THR A 1 87 ? 5.641 -13.376 -13.677 1.00 94.44 87 THR A CA 1
ATOM 681 C C . THR A 1 87 ? 6.255 -13.373 -12.280 1.00 94.44 87 THR A C 1
ATOM 683 O O . THR A 1 87 ? 6.489 -14.441 -11.725 1.00 94.44 87 THR A O 1
ATOM 686 N N . VAL A 1 88 ? 6.460 -12.194 -11.688 1.00 96.19 88 VAL A N 1
ATOM 687 C CA . VAL A 1 88 ? 7.063 -12.062 -10.353 1.00 96.19 88 VAL A CA 1
ATOM 688 C C . VAL A 1 88 ? 6.170 -12.676 -9.273 1.00 96.19 88 VAL A C 1
ATOM 690 O O . VAL A 1 88 ? 6.660 -13.422 -8.435 1.00 96.19 88 VAL A O 1
ATOM 693 N N . TRP A 1 89 ? 4.858 -12.435 -9.322 1.00 95.75 89 TRP A N 1
ATOM 694 C CA . TRP A 1 89 ? 3.881 -12.978 -8.376 1.00 95.75 89 TRP A CA 1
ATOM 695 C C . TRP A 1 89 ? 3.963 -14.503 -8.283 1.00 95.75 89 TRP A C 1
ATOM 697 O O . TRP A 1 89 ? 3.953 -15.064 -7.189 1.00 95.75 89 TRP A O 1
ATOM 707 N N . ALA A 1 90 ? 4.049 -15.180 -9.432 1.00 93.31 90 ALA A N 1
ATOM 708 C CA . ALA A 1 90 ? 4.141 -16.636 -9.486 1.00 93.31 90 ALA A CA 1
ATOM 709 C C . ALA A 1 90 ? 5.415 -17.184 -8.817 1.00 93.31 90 ALA A C 1
ATOM 711 O O . ALA A 1 90 ? 5.410 -18.328 -8.370 1.00 93.31 90 ALA A O 1
ATOM 712 N N . GLU A 1 91 ? 6.481 -16.384 -8.737 1.00 93.31 91 GLU A N 1
ATOM 713 C CA . GLU A 1 91 ? 7.748 -16.764 -8.107 1.00 93.31 91 GLU A CA 1
ATOM 714 C C . GLU A 1 91 ? 7.839 -16.339 -6.632 1.00 93.31 91 GLU A C 1
ATOM 716 O O . GLU A 1 91 ? 8.457 -17.045 -5.836 1.00 93.31 91 GLU A O 1
ATOM 721 N N . CYS A 1 92 ? 7.256 -15.195 -6.252 1.00 93.88 92 CYS A N 1
ATOM 722 C CA . CYS A 1 92 ? 7.498 -14.586 -4.942 1.00 93.88 92 CYS A CA 1
ATOM 723 C C . CYS A 1 92 ? 6.410 -14.830 -3.892 1.00 93.88 92 CYS A C 1
ATOM 725 O O . CYS A 1 92 ? 6.715 -14.731 -2.706 1.00 93.88 92 CYS A O 1
ATOM 727 N N . ARG A 1 93 ? 5.169 -15.166 -4.277 1.00 91.69 93 ARG A N 1
ATOM 728 C CA . ARG A 1 93 ? 4.023 -15.241 -3.339 1.00 91.69 93 ARG A CA 1
ATOM 729 C C . ARG A 1 93 ? 4.234 -16.190 -2.151 1.00 91.69 93 ARG A C 1
ATOM 731 O O . ARG A 1 93 ? 3.727 -15.947 -1.060 1.00 91.69 93 ARG A O 1
ATOM 738 N N . ASP A 1 94 ? 4.983 -17.269 -2.380 1.00 91.31 94 ASP A N 1
ATOM 739 C CA . ASP A 1 94 ? 5.222 -18.328 -1.398 1.00 91.31 94 ASP A CA 1
ATOM 740 C C . ASP A 1 94 ? 6.433 -18.003 -0.496 1.00 91.31 94 ASP A C 1
ATOM 742 O O . ASP A 1 94 ? 6.738 -18.742 0.441 1.00 91.31 94 ASP A O 1
ATOM 746 N N . ASN A 1 95 ? 7.135 -16.890 -0.750 1.00 93.81 95 ASN A N 1
ATOM 747 C CA . ASN A 1 95 ? 8.212 -16.416 0.108 1.00 93.81 95 ASN A CA 1
ATOM 748 C C . ASN A 1 95 ? 7.615 -15.738 1.355 1.00 93.81 95 ASN A C 1
ATOM 750 O O . ASN A 1 95 ? 6.972 -14.702 1.222 1.00 93.81 95 ASN A O 1
ATOM 754 N N . PRO A 1 96 ? 7.857 -16.241 2.578 1.00 90.88 96 PRO A N 1
ATOM 755 C CA . PRO A 1 96 ? 7.214 -15.720 3.785 1.00 90.88 96 PRO A CA 1
ATOM 756 C C . PRO A 1 96 ? 7.515 -14.241 4.062 1.00 90.88 96 PRO A C 1
ATOM 758 O O . PRO A 1 96 ? 6.678 -13.563 4.657 1.00 90.88 96 PRO A O 1
ATOM 761 N N . ALA A 1 97 ? 8.664 -13.731 3.607 1.00 91.38 97 ALA A N 1
ATOM 762 C CA . ALA A 1 97 ? 9.058 -12.344 3.828 1.00 91.38 97 ALA A CA 1
ATOM 763 C C . ALA A 1 97 ? 8.144 -11.340 3.104 1.00 91.38 97 ALA A C 1
ATOM 765 O O . ALA A 1 97 ? 8.006 -10.217 3.572 1.00 91.38 97 ALA A O 1
ATOM 766 N N . VAL A 1 98 ? 7.442 -11.731 2.030 1.00 91.75 98 VAL A N 1
ATOM 767 C CA . VAL A 1 98 ? 6.509 -10.825 1.322 1.00 91.75 98 VAL A CA 1
ATOM 768 C C . VAL A 1 98 ? 5.278 -10.451 2.150 1.00 91.75 98 VAL A C 1
ATOM 770 O O . VAL A 1 98 ? 4.577 -9.508 1.803 1.00 91.75 98 VAL A O 1
ATOM 773 N N . ASN A 1 99 ? 5.013 -11.172 3.245 1.00 88.12 99 ASN A N 1
ATOM 774 C CA . ASN A 1 99 ? 3.907 -10.875 4.158 1.00 88.12 99 ASN A CA 1
ATOM 775 C C . ASN A 1 99 ? 4.270 -9.822 5.215 1.00 88.12 99 ASN A C 1
ATOM 777 O O . ASN A 1 99 ? 3.425 -9.464 6.036 1.00 88.12 99 ASN A O 1
ATOM 781 N N . HIS A 1 100 ? 5.522 -9.364 5.255 1.00 91.06 100 HIS A N 1
ATOM 782 C CA . HIS A 1 100 ? 5.915 -8.313 6.180 1.00 91.06 100 HIS A CA 1
ATOM 783 C C . HIS A 1 100 ? 5.310 -6.971 5.728 1.00 91.06 100 HIS A C 1
ATOM 785 O O . HIS A 1 100 ? 5.285 -6.677 4.532 1.00 91.06 100 HIS A O 1
ATOM 791 N N . PRO A 1 101 ? 4.804 -6.145 6.659 1.00 90.25 101 PRO A N 1
ATOM 792 C CA . PRO A 1 101 ? 4.033 -4.952 6.313 1.00 90.25 101 PRO A CA 1
ATOM 793 C C . PRO A 1 101 ? 4.864 -3.827 5.683 1.00 90.25 101 PRO A C 1
ATOM 795 O O . PRO A 1 101 ? 4.286 -2.905 5.118 1.00 90.25 101 PRO A O 1
ATOM 798 N N . ASP A 1 102 ? 6.189 -3.890 5.795 1.00 93.06 102 ASP A N 1
ATOM 799 C CA . ASP A 1 102 ? 7.160 -2.938 5.255 1.00 93.06 102 ASP A CA 1
ATOM 800 C C . ASP A 1 102 ? 7.742 -3.373 3.903 1.00 93.06 102 ASP A C 1
ATOM 802 O O . ASP A 1 102 ? 8.571 -2.665 3.331 1.00 93.06 102 ASP A O 1
ATOM 806 N N . VAL A 1 103 ? 7.338 -4.538 3.388 1.00 94.56 103 VAL A N 1
ATOM 807 C CA . VAL A 1 103 ? 7.939 -5.110 2.187 1.00 94.56 103 VAL A CA 1
ATOM 808 C C . VAL A 1 103 ? 7.317 -4.566 0.909 1.00 94.56 103 VAL A C 1
ATOM 810 O O . VAL A 1 103 ? 6.104 -4.587 0.692 1.00 94.56 103 VAL A O 1
ATOM 813 N N . VAL A 1 104 ? 8.208 -4.159 0.012 1.00 96.31 104 VAL A N 1
ATOM 814 C CA . VAL A 1 104 ? 7.943 -3.833 -1.383 1.00 96.31 104 VAL A CA 1
ATOM 815 C C . VAL A 1 104 ? 8.794 -4.753 -2.261 1.00 96.31 104 VAL A C 1
ATOM 817 O O . VAL A 1 104 ? 9.956 -5.034 -1.967 1.00 96.31 104 VAL A O 1
ATOM 820 N N . VAL A 1 105 ? 8.216 -5.259 -3.348 1.00 97.88 105 VAL A N 1
ATOM 821 C CA . VAL A 1 105 ? 8.905 -6.137 -4.300 1.00 97.88 105 VAL A CA 1
ATOM 822 C C . VAL A 1 105 ? 9.488 -5.295 -5.429 1.00 97.88 105 VAL A C 1
ATOM 824 O O . VAL A 1 105 ? 8.759 -4.784 -6.279 1.00 97.88 105 VAL A O 1
ATOM 827 N N . ASP A 1 106 ? 10.809 -5.167 -5.469 1.00 97.62 106 ASP A N 1
ATOM 828 C CA . ASP A 1 106 ? 11.497 -4.525 -6.585 1.00 97.62 106 ASP A CA 1
ATOM 829 C C . ASP A 1 106 ? 11.417 -5.400 -7.827 1.00 97.62 106 ASP A C 1
ATOM 831 O O . ASP A 1 106 ? 11.706 -6.595 -7.763 1.00 97.62 106 ASP A O 1
ATOM 835 N N . VAL A 1 107 ? 11.058 -4.801 -8.961 1.00 97.31 107 VAL A N 1
ATOM 836 C CA . VAL A 1 107 ? 10.987 -5.474 -10.260 1.00 97.31 107 VAL A CA 1
ATOM 837 C C . VAL A 1 107 ? 11.957 -4.805 -11.224 1.00 97.31 107 VAL A C 1
ATOM 839 O O . VAL A 1 107 ? 11.854 -3.612 -11.515 1.00 97.31 107 VAL A O 1
ATOM 842 N N . TYR A 1 108 ? 12.890 -5.589 -11.754 1.00 94.00 108 TYR A N 1
ATOM 843 C CA . TYR A 1 108 ? 13.941 -5.117 -12.652 1.00 94.00 108 TYR A CA 1
ATOM 844 C C . TYR A 1 108 ? 14.231 -6.143 -13.752 1.00 94.00 108 TYR A C 1
ATOM 846 O O . TYR A 1 108 ? 13.734 -7.269 -13.739 1.00 94.00 108 TYR A O 1
ATOM 854 N N . GLU A 1 109 ? 15.020 -5.745 -14.747 1.00 91.62 109 GLU A N 1
ATOM 855 C CA . GLU A 1 109 ? 15.455 -6.636 -15.821 1.00 91.62 109 GLU A CA 1
ATOM 856 C C . GLU A 1 109 ? 16.912 -7.043 -15.634 1.00 91.62 109 GLU A C 1
ATOM 858 O O . GLU A 1 109 ? 17.792 -6.206 -15.442 1.00 91.62 109 GLU A O 1
ATOM 863 N N . LEU A 1 110 ? 17.166 -8.344 -15.742 1.00 84.44 110 LEU A N 1
ATOM 864 C CA . LEU A 1 110 ? 18.499 -8.901 -15.899 1.00 84.44 110 LEU A CA 1
ATOM 865 C C . LEU A 1 110 ? 18.763 -9.143 -17.383 1.00 84.44 110 LEU A C 1
ATOM 867 O O . LEU A 1 110 ? 17.990 -9.813 -18.069 1.00 84.44 110 LEU A O 1
ATOM 871 N N . GLY A 1 111 ? 19.888 -8.638 -17.873 1.00 68.44 111 GLY A N 1
ATOM 872 C CA . GLY A 1 111 ? 20.329 -8.878 -19.238 1.00 68.44 111 GLY A CA 1
ATOM 873 C C . GLY A 1 111 ? 21.709 -8.290 -19.498 1.00 68.44 111 GLY A C 1
ATOM 874 O O . GLY A 1 111 ? 22.024 -7.189 -19.060 1.00 68.44 111 GLY A O 1
ATOM 875 N N . SER A 1 112 ? 22.529 -9.044 -20.226 1.00 60.94 112 SER A N 1
ATOM 876 C CA . SER A 1 112 ? 23.672 -8.513 -20.976 1.00 60.94 112 SER A CA 1
ATOM 877 C C . SER A 1 112 ? 23.236 -8.342 -22.434 1.00 60.94 112 SER A C 1
ATOM 879 O O . SER A 1 112 ? 22.228 -8.921 -22.837 1.00 60.94 112 SER A O 1
ATOM 881 N N . LYS A 1 113 ? 24.007 -7.608 -23.246 1.00 58.81 113 LYS A N 1
ATOM 882 C CA . LYS A 1 113 ? 23.738 -7.368 -24.680 1.00 58.81 113 LYS A CA 1
ATOM 883 C C . LYS A 1 113 ? 23.452 -8.640 -25.504 1.00 58.81 113 LYS A C 1
ATOM 885 O O . LYS A 1 113 ? 22.863 -8.524 -26.573 1.00 58.81 113 LYS A O 1
ATOM 890 N N . ASP A 1 114 ? 23.822 -9.818 -24.997 1.00 57.72 114 ASP A N 1
ATOM 891 C CA . ASP A 1 114 ? 23.771 -11.102 -25.706 1.00 57.72 114 ASP A CA 1
ATOM 892 C C . ASP A 1 114 ? 22.657 -12.063 -25.240 1.00 57.72 114 ASP A C 1
ATOM 894 O O . ASP A 1 114 ? 22.500 -13.141 -25.813 1.00 57.72 114 ASP A O 1
ATOM 898 N N . LEU A 1 115 ? 21.878 -11.714 -24.208 1.00 66.38 115 LEU A N 1
ATOM 899 C CA . LEU A 1 115 ? 20.786 -12.554 -23.697 1.00 66.38 115 LEU A CA 1
ATOM 900 C C . LEU A 1 115 ? 19.452 -11.816 -23.762 1.00 66.38 115 LEU A C 1
ATOM 902 O O . LEU A 1 115 ? 19.384 -10.604 -23.566 1.00 66.38 115 LEU A O 1
ATOM 906 N N . SER A 1 116 ? 18.374 -12.562 -24.012 1.00 71.88 116 SER A N 1
ATOM 907 C CA . SER A 1 116 ? 17.025 -12.007 -23.909 1.00 71.88 116 SER A CA 1
ATOM 908 C C . SER A 1 116 ? 16.795 -11.478 -22.488 1.00 71.88 116 SER A C 1
ATOM 910 O O . SER A 1 116 ? 17.092 -12.202 -21.532 1.00 71.88 116 SER A O 1
ATOM 912 N N . PRO A 1 117 ? 16.280 -10.245 -22.335 1.00 80.50 117 PRO A N 1
ATOM 913 C CA . PRO A 1 117 ? 16.043 -9.660 -21.024 1.00 80.50 117 PRO A CA 1
ATOM 914 C C . PRO A 1 117 ? 15.073 -10.539 -20.237 1.00 80.50 117 PRO A C 1
ATOM 916 O O . PRO A 1 117 ? 14.035 -10.968 -20.750 1.00 80.50 117 PRO A O 1
ATOM 919 N N . ARG A 1 118 ? 15.439 -10.835 -18.990 1.00 88.94 118 ARG A N 1
ATOM 920 C CA . ARG A 1 118 ? 14.635 -11.627 -18.063 1.00 88.94 118 ARG A CA 1
ATOM 921 C C . ARG A 1 118 ? 14.167 -10.735 -16.922 1.00 88.94 118 ARG A C 1
ATOM 923 O O . ARG A 1 118 ? 14.977 -10.052 -16.305 1.00 88.94 118 ARG A O 1
ATOM 930 N N . ILE A 1 119 ? 12.875 -10.799 -16.610 1.00 93.31 119 ILE A N 1
ATOM 931 C CA . ILE A 1 119 ? 12.326 -10.149 -15.418 1.00 93.31 119 ILE A CA 1
ATOM 932 C C . ILE A 1 119 ? 12.879 -10.843 -14.174 1.00 93.31 119 ILE A C 1
ATOM 934 O O . ILE A 1 119 ? 12.817 -12.069 -14.060 1.00 93.31 119 ILE A O 1
ATOM 938 N N . ALA A 1 120 ? 13.421 -10.04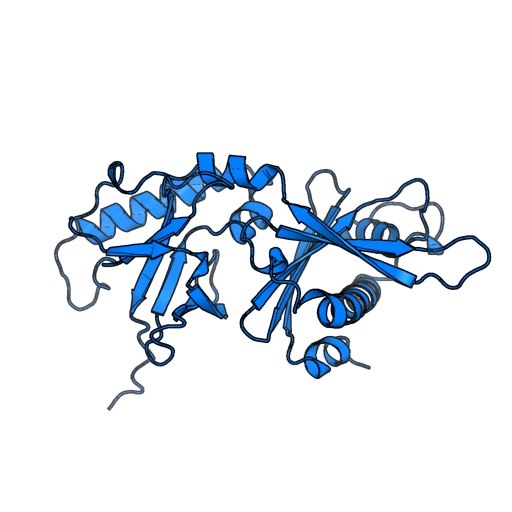9 -13.264 1.00 94.06 120 ALA A N 1
ATOM 939 C CA . ALA A 1 120 ? 13.913 -10.462 -11.965 1.00 94.06 120 ALA A CA 1
ATOM 940 C C . ALA A 1 120 ? 13.305 -9.579 -10.876 1.00 94.06 120 ALA A C 1
ATOM 942 O O . ALA A 1 120 ? 12.683 -8.548 -11.155 1.00 94.06 120 ALA A O 1
ATOM 943 N N . TRP A 1 121 ? 13.464 -10.016 -9.633 1.00 96.56 121 TRP A N 1
ATOM 944 C CA . TRP A 1 121 ? 12.889 -9.332 -8.491 1.00 96.56 121 TRP A CA 1
ATOM 945 C C . TRP A 1 121 ? 13.736 -9.495 -7.235 1.00 96.56 121 TRP A C 1
ATOM 947 O O . TRP A 1 121 ? 14.577 -10.391 -7.135 1.00 96.56 121 TRP A O 1
ATOM 957 N N . SER A 1 122 ? 13.515 -8.606 -6.273 1.00 96.75 122 SER A N 1
ATOM 958 C CA . SER A 1 122 ? 14.078 -8.698 -4.927 1.00 96.75 122 SER A CA 1
ATOM 959 C C . SER A 1 122 ? 13.106 -8.140 -3.897 1.00 96.75 122 SER A C 1
ATOM 961 O O . SER A 1 122 ? 12.267 -7.298 -4.203 1.00 96.75 122 SER A O 1
ATOM 963 N N . ILE A 1 123 ? 13.228 -8.620 -2.663 1.00 96.56 123 ILE A N 1
ATOM 964 C CA . ILE A 1 123 ? 12.505 -8.063 -1.521 1.00 96.56 123 ILE A CA 1
ATOM 965 C C . ILE A 1 123 ? 13.251 -6.824 -1.041 1.00 96.56 123 ILE A C 1
ATOM 967 O O . ILE A 1 123 ? 14.459 -6.886 -0.807 1.00 96.56 123 ILE A O 1
ATOM 971 N N . CYS A 1 124 ? 12.526 -5.724 -0.878 1.00 95.31 124 CYS A N 1
ATOM 972 C CA . CYS A 1 124 ? 13.014 -4.506 -0.260 1.00 95.31 124 CYS A CA 1
ATOM 973 C C . CYS A 1 124 ? 12.168 -4.198 0.977 1.00 95.31 124 CYS A C 1
ATOM 975 O O . CYS A 1 124 ? 10.942 -4.175 0.899 1.00 95.31 124 CYS A O 1
ATOM 977 N N . HIS A 1 125 ? 12.833 -3.967 2.106 1.00 93.88 125 HIS A N 1
ATOM 978 C CA . HIS A 1 125 ? 12.212 -3.382 3.290 1.00 93.88 125 HIS A CA 1
ATOM 979 C C . HIS A 1 125 ? 12.244 -1.867 3.125 1.00 93.88 125 HIS A C 1
ATOM 981 O O . HIS A 1 125 ? 13.323 -1.279 3.048 1.00 93.88 125 HIS A O 1
ATOM 987 N N . GLU A 1 126 ? 11.072 -1.256 2.997 1.00 93.69 126 GLU A N 1
ATOM 988 C CA . GLU A 1 126 ? 10.951 0.154 2.653 1.00 93.69 126 GLU A CA 1
ATOM 989 C C . GLU A 1 126 ? 11.340 1.041 3.841 1.00 93.69 126 GLU A C 1
ATOM 991 O O . GLU A 1 126 ? 10.772 0.938 4.931 1.00 93.69 126 GLU A O 1
ATOM 996 N N . GLU A 1 127 ? 12.303 1.940 3.628 1.00 91.31 127 GLU A N 1
ATOM 997 C CA . GLU A 1 127 ? 12.890 2.759 4.699 1.00 91.31 127 GLU A CA 1
ATOM 998 C C . GLU A 1 127 ? 11.843 3.672 5.356 1.00 91.31 127 GLU A C 1
ATOM 1000 O O . GLU A 1 127 ? 11.855 3.882 6.573 1.00 91.31 127 GLU A O 1
ATOM 1005 N N . LEU A 1 128 ? 10.865 4.121 4.562 1.00 92.50 128 LEU A N 1
ATOM 1006 C CA . LEU A 1 128 ? 9.760 4.971 5.001 1.00 92.50 128 LEU A CA 1
ATOM 1007 C C . LEU A 1 128 ? 8.798 4.279 5.981 1.00 92.50 128 LEU A C 1
ATOM 1009 O O . LEU A 1 128 ? 7.963 4.944 6.595 1.00 92.50 128 LEU A O 1
ATOM 1013 N N . PHE A 1 129 ? 8.880 2.958 6.159 1.00 94.56 129 PHE A N 1
ATOM 1014 C CA . PHE A 1 129 ? 7.997 2.243 7.080 1.00 94.56 129 PHE A CA 1
ATOM 1015 C C . PHE A 1 129 ? 8.134 2.730 8.521 1.00 94.56 129 PHE A C 1
ATOM 1017 O O . PHE A 1 129 ? 7.136 2.926 9.215 1.00 94.56 129 PHE A O 1
ATOM 1024 N N . ASN A 1 130 ? 9.362 2.975 8.976 1.00 93.50 130 ASN A N 1
ATOM 1025 C CA . ASN A 1 130 ? 9.576 3.471 10.331 1.00 93.50 130 ASN A CA 1
ATOM 1026 C C . ASN A 1 130 ? 9.044 4.896 10.502 1.00 93.50 130 ASN A C 1
ATOM 1028 O O . ASN A 1 130 ? 8.473 5.188 11.552 1.00 93.50 130 ASN A O 1
ATOM 1032 N N . GLU A 1 131 ? 9.167 5.739 9.472 1.00 93.00 131 GLU A N 1
ATOM 1033 C CA . GLU A 1 131 ? 8.588 7.086 9.466 1.00 93.00 131 GLU A CA 1
ATOM 1034 C C . GLU A 1 131 ? 7.065 7.030 9.570 1.00 93.00 131 GLU A C 1
ATOM 1036 O O . GLU A 1 131 ? 6.474 7.744 10.375 1.00 93.00 131 GLU A O 1
ATOM 1041 N N . TYR A 1 132 ? 6.426 6.124 8.827 1.00 94.56 132 TYR A N 1
ATOM 1042 C CA . TYR A 1 132 ? 4.998 5.854 8.950 1.00 94.56 132 TYR A CA 1
ATOM 1043 C C . TYR A 1 132 ? 4.606 5.456 10.379 1.00 94.56 132 TYR A C 1
ATOM 1045 O O . TYR A 1 132 ? 3.681 6.044 10.942 1.00 94.56 132 TYR A O 1
ATOM 1053 N N . VAL A 1 133 ? 5.305 4.488 10.984 1.00 95.38 133 VAL A N 1
ATOM 1054 C CA . VAL A 1 133 ? 4.991 4.029 12.347 1.00 95.38 133 VAL A CA 1
ATOM 1055 C C . VAL A 1 133 ? 5.205 5.146 13.374 1.00 95.38 133 VAL A C 1
ATOM 1057 O O . VAL A 1 133 ? 4.422 5.258 14.314 1.00 95.38 133 VAL A O 1
ATOM 1060 N N . ASP A 1 134 ? 6.199 6.016 13.178 1.00 93.88 134 ASP A N 1
ATOM 1061 C CA . ASP A 1 134 ? 6.457 7.171 14.050 1.00 93.88 134 ASP A CA 1
ATOM 1062 C C . ASP A 1 134 ? 5.344 8.228 14.035 1.00 93.88 134 ASP A C 1
ATOM 1064 O O . ASP A 1 134 ? 5.214 8.995 14.992 1.00 93.88 134 ASP A O 1
ATOM 1068 N N . LEU A 1 135 ? 4.504 8.258 12.997 1.00 94.56 135 LEU A N 1
ATOM 1069 C CA . LEU A 1 135 ? 3.319 9.119 12.956 1.00 94.56 135 LEU A CA 1
ATOM 1070 C C . LEU A 1 135 ? 2.140 8.561 13.766 1.00 94.56 135 LEU A C 1
ATOM 1072 O O . LEU A 1 135 ? 1.172 9.283 14.025 1.00 94.56 135 LEU A O 1
ATOM 1076 N N . LEU A 1 136 ? 2.178 7.280 14.136 1.00 95.88 136 LEU A N 1
ATOM 1077 C CA . LEU A 1 136 ? 1.088 6.613 14.835 1.00 95.88 136 LEU A CA 1
ATOM 1078 C C . LEU A 1 136 ? 1.185 6.799 16.356 1.00 95.88 136 LEU A C 1
ATOM 1080 O O . LEU A 1 136 ? 2.247 7.033 16.928 1.00 95.88 136 LEU A O 1
ATOM 1084 N N . LEU A 1 137 ? 0.048 6.659 17.037 1.00 95.38 137 LEU A N 1
ATOM 1085 C CA . LEU A 1 137 ? -0.043 6.743 18.488 1.00 95.38 137 LEU A CA 1
ATOM 1086 C C . LEU A 1 137 ? -0.075 5.336 19.097 1.00 95.38 137 LEU A C 1
ATOM 1088 O O . LEU A 1 137 ? -0.747 4.446 18.565 1.00 95.38 137 LEU A O 1
ATOM 1092 N N . PRO A 1 138 ? 0.596 5.110 20.238 1.00 94.75 138 PRO A N 1
ATOM 1093 C CA . PRO A 1 138 ? 0.391 3.895 21.012 1.00 94.75 138 PRO A CA 1
ATOM 1094 C C . PRO A 1 138 ? -1.032 3.871 21.605 1.00 94.75 138 PRO A C 1
ATOM 1096 O O . PRO A 1 138 ? -1.596 4.934 21.889 1.00 94.75 138 PRO A O 1
ATOM 1099 N N . PRO A 1 139 ? -1.604 2.684 21.893 1.00 92.44 139 PRO A N 1
ATOM 1100 C CA . PRO A 1 139 ? -2.956 2.569 22.452 1.00 92.44 139 PRO A CA 1
ATOM 1101 C C . PRO A 1 139 ? -3.190 3.393 23.730 1.00 92.44 139 PRO A C 1
ATOM 1103 O O . PRO A 1 139 ? -4.285 3.905 23.949 1.00 92.44 139 PRO A O 1
ATOM 1106 N N . SER A 1 140 ? -2.157 3.558 24.564 1.00 90.62 140 SER A N 1
ATOM 1107 C CA . SER A 1 140 ? -2.221 4.307 25.827 1.00 90.62 140 SER A CA 1
ATOM 1108 C C . SER A 1 140 ? -2.402 5.819 25.665 1.00 90.62 140 SER A C 1
ATOM 1110 O O . SER A 1 140 ? -2.717 6.492 26.643 1.00 90.62 140 SER A O 1
ATOM 1112 N N . GLN A 1 141 ? -2.200 6.357 24.461 1.00 92.06 141 GLN A N 1
ATOM 1113 C CA . GLN A 1 141 ? -2.340 7.784 24.162 1.00 92.06 141 GLN A CA 1
ATOM 1114 C C . GLN A 1 141 ? -3.664 8.127 23.464 1.00 92.06 141 GLN A C 1
ATOM 1116 O O . GLN A 1 141 ? -3.877 9.283 23.109 1.00 92.06 141 GLN A O 1
ATOM 1121 N N . LEU A 1 142 ? -4.558 7.152 23.266 1.00 89.44 142 LEU A N 1
ATOM 1122 C CA . LEU A 1 142 ? -5.861 7.381 22.644 1.00 89.44 142 LEU A CA 1
ATOM 1123 C C . LEU A 1 142 ? -6.929 7.766 23.674 1.00 89.44 142 LEU A C 1
ATOM 1125 O O . LEU A 1 142 ? -7.084 7.093 24.694 1.00 89.44 142 LEU A O 1
ATOM 1129 N N . SER A 1 143 ? -7.751 8.774 23.363 1.00 87.81 143 SER A N 1
ATOM 1130 C CA . SER A 1 143 ? -8.876 9.203 24.215 1.00 87.81 143 SER A CA 1
ATOM 1131 C C . SER A 1 143 ? -10.159 8.406 23.930 1.00 87.81 143 SER A C 1
ATOM 1133 O O . SER A 1 143 ? -11.228 8.964 23.658 1.00 87.81 143 SER A O 1
ATOM 1135 N N . VAL A 1 144 ? -10.058 7.077 23.960 1.00 84.88 144 VAL A N 1
ATOM 1136 C CA . VAL A 1 144 ? -11.172 6.142 23.722 1.00 84.88 144 VAL A CA 1
ATOM 1137 C C . VAL A 1 144 ? -11.609 5.461 25.019 1.00 84.88 144 VAL A C 1
ATOM 1139 O O . VAL A 1 144 ? -10.831 5.330 25.964 1.00 84.88 144 VAL A O 1
ATOM 1142 N N . LYS A 1 145 ? -12.872 5.024 25.087 1.00 80.69 145 LYS A N 1
ATOM 1143 C CA . LYS A 1 145 ? -13.383 4.300 26.259 1.00 80.69 145 LYS A CA 1
ATOM 1144 C C . LYS A 1 145 ? -12.707 2.930 26.338 1.00 80.69 145 LYS A C 1
ATOM 1146 O O . LYS A 1 145 ? -12.848 2.131 25.422 1.00 80.69 145 LYS A O 1
ATOM 1151 N N . GLN A 1 146 ? -11.981 2.684 27.424 1.00 72.75 146 GLN A N 1
ATOM 1152 C CA . GLN A 1 146 ? -11.321 1.410 27.707 1.00 72.75 146 GLN A CA 1
ATOM 1153 C C . GLN A 1 146 ? -12.228 0.463 28.518 1.00 72.75 146 GLN A C 1
ATOM 1155 O O . GLN A 1 146 ? -13.126 0.945 29.217 1.00 72.75 146 GLN A O 1
ATOM 1160 N N . PRO A 1 147 ? -11.984 -0.863 28.482 1.00 70.62 147 PRO A N 1
ATOM 1161 C CA . PRO A 1 147 ? -10.926 -1.562 27.740 1.00 70.62 147 PRO A CA 1
ATOM 1162 C C . PRO A 1 147 ? -11.238 -1.717 26.245 1.00 70.62 147 PRO A C 1
ATOM 1164 O O . PRO A 1 147 ? -12.396 -1.781 25.850 1.00 70.62 147 PRO A O 1
ATOM 1167 N N . MET A 1 148 ? -10.181 -1.770 25.436 1.00 84.62 148 MET A N 1
ATOM 1168 C CA . MET A 1 148 ? -10.234 -2.075 24.005 1.00 84.62 148 MET A CA 1
ATOM 1169 C C . MET A 1 148 ? -9.328 -3.274 23.754 1.00 84.62 148 MET A C 1
ATOM 1171 O O . MET A 1 148 ? -8.197 -3.293 24.248 1.00 84.62 148 MET A O 1
ATOM 1175 N N . ASP A 1 149 ? -9.804 -4.244 22.983 1.00 92.81 149 ASP A N 1
ATOM 1176 C CA . ASP A 1 149 ? -8.965 -5.347 22.530 1.00 92.81 149 ASP A CA 1
ATOM 1177 C C . ASP A 1 149 ? -7.944 -4.836 21.507 1.00 92.81 149 ASP A C 1
ATOM 1179 O O . ASP A 1 149 ? -8.147 -3.805 20.858 1.00 92.81 149 ASP A O 1
ATOM 1183 N N . THR A 1 150 ? -6.840 -5.560 21.343 1.00 94.06 150 THR A N 1
ATOM 1184 C CA . THR A 1 150 ? -5.835 -5.257 20.316 1.00 94.06 150 THR A CA 1
ATOM 1185 C C . THR A 1 150 ? -5.587 -6.482 19.455 1.00 94.06 150 THR A C 1
ATOM 1187 O O . THR A 1 150 ? -5.622 -7.612 19.940 1.00 94.06 150 THR A O 1
ATOM 1190 N N . VAL A 1 151 ? -5.346 -6.254 18.169 1.00 95.19 151 VAL A N 1
ATOM 1191 C CA . VAL A 1 151 ? -5.003 -7.294 17.204 1.00 95.19 151 VAL A CA 1
ATOM 1192 C C . VAL A 1 151 ? -3.889 -6.794 16.296 1.00 95.19 151 VAL A C 1
ATOM 1194 O O . VAL A 1 151 ? -3.892 -5.643 15.863 1.00 95.19 151 VAL A O 1
ATOM 1197 N N . ASP A 1 152 ? -2.919 -7.656 16.012 1.00 94.25 152 ASP A N 1
ATOM 1198 C CA . ASP A 1 152 ? -1.817 -7.325 15.114 1.00 94.25 152 ASP A CA 1
ATOM 1199 C C . ASP A 1 152 ? -2.332 -7.226 13.670 1.00 94.25 152 ASP A C 1
ATOM 1201 O O . ASP A 1 152 ? -3.021 -8.133 13.193 1.00 94.25 152 ASP A O 1
ATOM 1205 N N . PHE A 1 153 ? -1.981 -6.150 12.964 1.00 94.06 153 PHE A N 1
ATOM 1206 C CA . PHE A 1 153 ? -2.316 -5.940 11.557 1.00 94.06 153 PHE A CA 1
ATOM 1207 C C . PHE A 1 153 ? -1.931 -7.146 10.696 1.00 94.06 153 PHE A C 1
ATOM 1209 O O . PHE A 1 153 ? -2.705 -7.542 9.828 1.00 94.06 153 PHE A O 1
ATOM 1216 N N . LYS A 1 154 ? -0.798 -7.800 10.988 1.00 91.31 154 LYS A N 1
ATOM 1217 C CA . LYS A 1 154 ? -0.328 -8.976 10.234 1.00 91.31 154 LYS A CA 1
ATOM 1218 C C . LYS A 1 154 ? -1.247 -10.197 10.344 1.00 91.31 154 LYS A C 1
ATOM 1220 O O . LYS A 1 154 ? -1.108 -11.140 9.577 1.00 91.31 154 LYS A O 1
ATOM 1225 N N . SER A 1 155 ? -2.142 -10.218 11.333 1.00 92.25 155 SER A N 1
ATOM 1226 C CA . SER A 1 155 ? -3.105 -11.308 11.524 1.00 92.25 155 SER A CA 1
ATOM 1227 C C . SER A 1 155 ? -4.408 -11.108 10.746 1.00 92.25 155 SER A C 1
ATOM 1229 O O . SER A 1 155 ? -5.235 -12.024 10.694 1.00 92.25 155 SER A O 1
ATOM 1231 N N . LEU A 1 156 ? -4.596 -9.923 10.154 1.00 93.56 156 LEU A N 1
ATOM 1232 C CA . LEU A 1 156 ? -5.753 -9.613 9.330 1.00 93.56 156 LEU A CA 1
ATOM 1233 C C . LEU A 1 156 ? -5.542 -10.145 7.919 1.00 93.56 156 LEU A C 1
ATOM 1235 O O . LEU A 1 156 ? -4.557 -9.833 7.254 1.00 93.56 156 LEU A O 1
ATOM 1239 N N . ILE A 1 157 ? -6.520 -10.905 7.449 1.00 92.75 157 ILE A N 1
ATOM 1240 C CA . ILE A 1 157 ? -6.575 -11.413 6.089 1.00 92.75 157 ILE A CA 1
ATOM 1241 C C . ILE A 1 157 ? -7.583 -10.578 5.318 1.00 92.75 157 ILE A C 1
ATOM 1243 O O . ILE A 1 157 ? -8.739 -10.437 5.721 1.00 92.75 157 ILE A O 1
ATOM 1247 N N . ARG A 1 158 ? -7.135 -9.995 4.210 1.00 91.25 158 ARG A N 1
ATOM 1248 C CA . ARG A 1 158 ? -7.954 -9.126 3.369 1.00 91.25 158 ARG A CA 1
ATOM 1249 C C . ARG A 1 158 ? -8.817 -9.946 2.417 1.00 91.25 158 ARG A C 1
ATOM 1251 O O . ARG A 1 158 ? -8.297 -10.777 1.687 1.00 91.25 158 ARG A O 1
ATOM 1258 N N . LEU A 1 159 ? -10.104 -9.606 2.342 1.00 89.69 159 LEU A N 1
ATOM 1259 C CA . LEU A 1 159 ? -11.050 -10.153 1.364 1.00 89.69 159 LEU A CA 1
ATOM 1260 C C . LEU A 1 159 ? -11.202 -9.235 0.150 1.00 89.69 159 LEU A C 1
ATOM 1262 O O . LEU A 1 159 ? -11.018 -9.653 -0.989 1.00 89.69 159 LEU A O 1
ATOM 1266 N N . ASN A 1 160 ? -11.541 -7.967 0.381 1.00 86.19 160 ASN A N 1
ATOM 1267 C CA . ASN A 1 160 ? -11.696 -6.968 -0.674 1.00 86.19 160 ASN A CA 1
ATOM 1268 C C . ASN A 1 160 ? -11.692 -5.549 -0.095 1.00 86.19 160 ASN A C 1
ATOM 1270 O O . ASN A 1 160 ? -11.922 -5.332 1.093 1.00 86.19 160 ASN A O 1
ATOM 1274 N N . GLN A 1 161 ? -11.448 -4.553 -0.946 1.00 85.12 161 GLN A N 1
ATOM 1275 C CA . GLN A 1 161 ? -11.609 -3.150 -0.5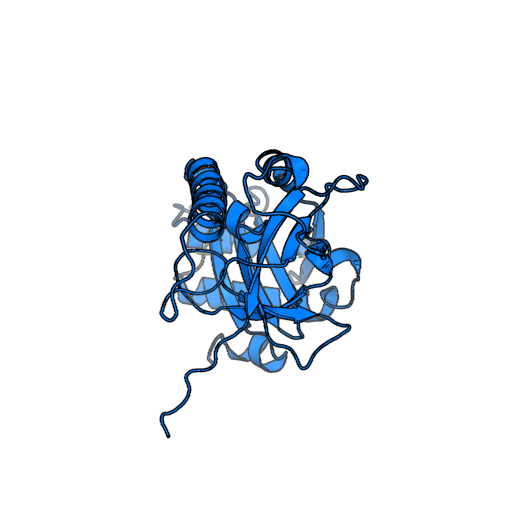63 1.00 85.12 161 GLN A CA 1
ATOM 1276 C C . GLN A 1 161 ? -13.076 -2.724 -0.700 1.00 85.12 161 GLN A C 1
ATOM 1278 O O . GLN A 1 161 ? -13.720 -3.042 -1.699 1.00 85.12 161 GLN A O 1
ATOM 1283 N N . LEU A 1 162 ? -13.597 -1.995 0.290 1.00 83.25 162 LEU A N 1
ATOM 1284 C CA . LEU A 1 162 ? -15.010 -1.589 0.363 1.00 83.25 162 LEU A CA 1
ATOM 1285 C C . LEU A 1 162 ? -15.283 -0.203 -0.259 1.00 83.25 162 LEU A C 1
ATOM 1287 O O . LEU A 1 162 ? -16.361 0.361 -0.087 1.00 83.25 162 LEU A O 1
ATOM 1291 N N . GLY A 1 163 ? -14.326 0.331 -1.025 1.00 72.62 163 GLY A N 1
ATOM 1292 C CA . GLY A 1 163 ? -14.412 1.645 -1.667 1.00 72.62 163 GLY A CA 1
ATOM 1293 C C . GLY A 1 163 ? -14.203 2.825 -0.706 1.00 72.62 163 GLY A C 1
ATOM 1294 O O . GLY A 1 163 ? -13.832 2.652 0.453 1.00 72.62 163 GLY A O 1
ATOM 1295 N N . GLY A 1 164 ? -14.429 4.045 -1.208 1.00 66.62 164 GLY A N 1
ATOM 1296 C CA . GLY A 1 164 ? -14.181 5.298 -0.479 1.00 66.62 164 GLY A CA 1
ATOM 1297 C C . GLY A 1 164 ? -12.740 5.815 -0.592 1.00 66.62 164 GLY A C 1
ATOM 1298 O O . GLY A 1 164 ? -11.877 5.166 -1.178 1.00 66.62 164 GLY A O 1
ATOM 1299 N N . ARG A 1 165 ? -12.481 7.019 -0.055 1.00 60.72 165 ARG A N 1
ATOM 1300 C CA . ARG A 1 165 ? -11.110 7.532 0.124 1.00 60.72 165 ARG A CA 1
ATOM 1301 C C . ARG A 1 165 ? -10.538 6.922 1.412 1.00 60.72 165 ARG A C 1
ATOM 1303 O O . ARG A 1 165 ? -11.150 7.088 2.465 1.00 60.72 165 ARG A O 1
ATOM 1310 N N . GLY A 1 166 ? -9.416 6.204 1.318 1.00 65.31 166 GLY A N 1
ATOM 1311 C CA . GLY A 1 166 ? -8.722 5.557 2.445 1.00 65.31 166 GLY A CA 1
ATOM 1312 C C . GLY A 1 166 ? -8.693 4.020 2.387 1.00 65.31 166 GLY A C 1
ATOM 1313 O O . GLY A 1 166 ? -9.052 3.408 1.380 1.00 65.31 166 GLY A O 1
ATOM 1314 N N . CYS A 1 167 ? -8.281 3.386 3.493 1.00 76.00 167 CYS A N 1
ATOM 1315 C CA . CYS A 1 167 ? -8.085 1.934 3.593 1.00 76.00 167 CYS A CA 1
ATOM 1316 C C . CYS A 1 167 ? -9.260 1.182 4.234 1.00 76.00 167 CYS A C 1
ATOM 1318 O O . CYS A 1 167 ? -9.081 0.367 5.137 1.00 76.00 167 CYS A O 1
ATOM 1320 N N . THR A 1 168 ? -10.493 1.449 3.802 1.00 87.81 168 THR A N 1
ATOM 1321 C CA . THR A 1 168 ? -11.625 0.661 4.317 1.00 87.81 168 THR A CA 1
ATOM 1322 C C . THR A 1 168 ? -11.660 -0.692 3.616 1.00 87.81 168 THR A C 1
ATOM 1324 O O . THR A 1 168 ? -11.923 -0.782 2.413 1.00 87.81 168 THR A O 1
ATOM 1327 N N . THR A 1 169 ? -11.372 -1.747 4.368 1.00 91.12 169 THR A N 1
ATOM 1328 C CA . THR A 1 169 ? -11.124 -3.083 3.824 1.00 91.12 169 THR A CA 1
ATOM 1329 C C . THR A 1 169 ? -11.940 -4.114 4.587 1.00 91.12 169 THR A C 1
ATOM 1331 O O . THR A 1 169 ? -11.984 -4.088 5.813 1.00 91.12 169 THR A O 1
ATOM 1334 N N . LEU A 1 170 ? -12.583 -5.027 3.863 1.00 93.06 170 LEU A N 1
ATOM 1335 C CA . LEU A 1 170 ? -13.204 -6.198 4.462 1.00 93.06 170 LEU A CA 1
ATOM 1336 C C . LEU A 1 170 ? -12.110 -7.209 4.796 1.00 93.06 170 LEU A C 1
ATOM 1338 O O . LEU A 1 170 ? -11.292 -7.548 3.935 1.00 93.06 170 LEU A O 1
ATOM 1342 N N . VAL A 1 171 ? -12.094 -7.666 6.038 1.00 94.75 171 VAL A N 1
ATOM 1343 C CA . VAL A 1 171 ? -11.076 -8.565 6.572 1.00 94.75 171 VAL A CA 1
ATOM 1344 C C . VAL A 1 171 ? -11.711 -9.675 7.402 1.00 94.75 171 VAL A C 1
ATOM 1346 O O . VAL A 1 171 ? -12.847 -9.560 7.860 1.00 94.75 171 VAL A O 1
ATOM 1349 N N . HIS A 1 172 ? -10.949 -10.731 7.633 1.00 94.06 172 HIS A N 1
ATOM 1350 C CA . HIS A 1 172 ? -11.179 -11.698 8.703 1.00 94.06 172 HIS A CA 1
ATOM 1351 C C . HIS A 1 172 ? -9.844 -12.005 9.387 1.00 94.06 172 HIS A C 1
ATOM 1353 O O . HIS A 1 172 ? -8.801 -11.468 9.005 1.00 94.06 172 HIS A O 1
ATOM 1359 N N . THR A 1 173 ? -9.853 -12.863 10.400 1.00 91.50 173 THR A N 1
ATOM 1360 C CA . THR A 1 173 ? -8.620 -13.406 10.982 1.00 91.50 173 THR A CA 1
ATOM 1361 C C . THR A 1 173 ? -8.438 -14.856 10.545 1.00 91.50 173 THR A C 1
ATOM 1363 O O . THR A 1 173 ? -9.386 -15.522 10.125 1.00 91.50 173 THR A O 1
ATOM 1366 N N . ALA A 1 174 ? -7.214 -15.376 10.641 1.00 87.38 174 ALA A N 1
ATOM 1367 C CA . ALA A 1 174 ? -6.963 -16.796 10.381 1.00 87.38 174 ALA A CA 1
ATOM 1368 C C . ALA A 1 174 ? -7.694 -17.714 11.381 1.00 87.38 174 ALA A C 1
ATOM 1370 O O . ALA A 1 174 ? -8.075 -18.830 11.035 1.00 87.38 174 ALA A O 1
ATOM 1371 N N . SER A 1 175 ? -7.885 -17.247 12.621 1.00 89.56 175 SER A N 1
ATOM 1372 C CA . SER A 1 175 ? -8.568 -17.993 13.683 1.00 89.56 175 SER A CA 1
ATOM 1373 C C . SER A 1 175 ? -10.089 -17.990 13.547 1.00 89.56 175 SER A C 1
ATOM 1375 O O . SER A 1 175 ? -10.730 -18.917 14.039 1.00 89.56 175 SER A O 1
ATOM 1377 N N . ASP A 1 176 ? -10.660 -16.987 12.878 1.00 91.50 176 ASP A N 1
ATOM 1378 C CA . ASP A 1 176 ? -12.092 -16.899 12.605 1.00 91.50 176 ASP A CA 1
ATOM 1379 C C . ASP A 1 176 ? -12.361 -16.414 11.167 1.00 91.50 176 ASP A C 1
ATOM 1381 O O . ASP A 1 176 ? -12.638 -15.235 10.936 1.00 91.50 176 ASP A O 1
ATOM 1385 N N . PRO A 1 177 ? -12.295 -17.324 10.176 1.00 90.12 177 PRO A N 1
ATOM 1386 C CA . PRO A 1 177 ? -12.552 -16.983 8.778 1.00 90.12 177 PRO A CA 1
ATOM 1387 C C . PRO A 1 177 ? -14.024 -16.689 8.456 1.00 90.12 177 PRO A C 1
ATOM 1389 O O . PRO A 1 177 ? -14.325 -16.234 7.355 1.00 90.12 177 PRO A O 1
ATOM 1392 N N . GLN A 1 178 ? -14.955 -17.009 9.363 1.00 90.12 178 GLN A N 1
ATOM 1393 C CA . GLN A 1 178 ? -16.392 -16.825 9.131 1.00 90.12 178 GLN A CA 1
ATOM 1394 C C . GLN A 1 178 ? -16.857 -15.429 9.547 1.00 90.12 178 GLN A C 1
ATOM 1396 O O . GLN A 1 178 ? -17.770 -14.874 8.932 1.00 90.12 178 GLN A O 1
ATOM 1401 N N . THR A 1 179 ? -16.219 -14.839 10.559 1.00 92.00 179 THR A N 1
ATOM 1402 C CA . THR A 1 179 ? -16.535 -13.481 11.000 1.00 92.00 179 THR A CA 1
ATOM 1403 C C . THR A 1 179 ? -15.860 -12.449 10.108 1.00 92.00 179 THR A C 1
ATOM 1405 O O . THR A 1 179 ? -14.654 -12.210 10.174 1.00 92.00 179 THR A O 1
ATOM 1408 N N . GLN A 1 180 ? -16.671 -11.785 9.289 1.00 94.19 180 GLN A N 1
ATOM 1409 C CA . GLN A 1 180 ? -16.228 -10.660 8.476 1.00 94.19 180 GLN A CA 1
ATOM 1410 C C . GLN A 1 180 ? -16.254 -9.363 9.286 1.00 94.19 180 GLN A C 1
ATOM 1412 O O . GLN A 1 180 ? -17.259 -8.996 9.901 1.00 94.19 180 GLN A O 1
ATOM 1417 N N . LEU A 1 181 ? -15.141 -8.643 9.247 1.00 94.69 181 LEU A N 1
ATOM 1418 C CA . LEU A 1 181 ? -14.941 -7.370 9.921 1.00 94.69 181 LEU A CA 1
ATOM 1419 C C . LEU A 1 181 ? -14.510 -6.317 8.907 1.00 94.69 181 LEU A C 1
ATOM 1421 O O . LEU A 1 181 ? -13.971 -6.613 7.843 1.00 94.69 181 LEU A O 1
ATOM 1425 N N . VAL A 1 182 ? -14.732 -5.059 9.249 1.00 94.38 182 VAL A N 1
ATOM 1426 C CA . VAL A 1 182 ? -14.265 -3.919 8.469 1.00 94.38 182 VAL A CA 1
ATOM 1427 C C . VAL A 1 182 ? -13.057 -3.326 9.173 1.00 94.38 182 VAL A C 1
ATOM 1429 O O . VAL A 1 182 ? -13.186 -2.737 10.247 1.00 94.38 182 VAL A O 1
ATOM 1432 N N . PHE A 1 183 ? -11.891 -3.458 8.548 1.00 94.69 183 PHE A N 1
ATOM 1433 C CA . PHE A 1 183 ? -10.717 -2.674 8.890 1.00 94.69 183 PHE A CA 1
ATOM 1434 C C . PHE A 1 183 ? -10.912 -1.244 8.397 1.00 94.69 183 PHE A C 1
ATOM 1436 O O . PHE A 1 183 ? -11.157 -1.009 7.211 1.00 94.69 183 PHE A O 1
ATOM 1443 N N . LYS A 1 184 ? -10.775 -0.288 9.314 1.00 93.19 184 LYS A N 1
ATOM 1444 C CA . LYS A 1 184 ? -10.713 1.137 9.006 1.00 93.19 184 LYS A CA 1
ATOM 1445 C C . LYS A 1 184 ? -9.480 1.732 9.668 1.00 93.19 184 LYS A C 1
ATOM 1447 O O . LYS A 1 184 ? -9.364 1.718 10.892 1.00 93.19 184 LYS A O 1
ATOM 1452 N N . GLY A 1 185 ? -8.586 2.283 8.861 1.00 92.38 185 GLY A N 1
ATOM 1453 C CA . GLY A 1 185 ? -7.332 2.837 9.347 1.00 92.38 185 GLY A CA 1
ATOM 1454 C C . GLY A 1 185 ? -6.476 3.424 8.236 1.00 92.38 185 GLY A C 1
ATOM 1455 O O . GLY A 1 185 ? -6.937 3.595 7.104 1.00 92.38 185 GLY A O 1
ATOM 1456 N N . ILE A 1 186 ? -5.229 3.709 8.590 1.00 92.00 186 ILE A N 1
ATOM 1457 C CA . ILE A 1 186 ? -4.166 4.150 7.692 1.00 92.00 186 ILE A CA 1
ATOM 1458 C C . ILE A 1 186 ? -3.099 3.059 7.740 1.00 92.00 186 ILE A C 1
ATOM 1460 O O . ILE A 1 186 ? -2.300 3.031 8.671 1.00 92.00 186 ILE A O 1
ATOM 1464 N N . ASP A 1 187 ? -3.129 2.121 6.791 1.00 91.31 187 ASP A N 1
ATOM 1465 C CA . ASP A 1 187 ? -2.073 1.113 6.636 1.00 91.31 187 ASP A CA 1
ATOM 1466 C C . ASP A 1 187 ? -0.855 1.698 5.904 1.00 91.31 187 ASP A C 1
ATOM 1468 O O . ASP A 1 187 ? -0.919 2.792 5.333 1.00 91.31 187 ASP A O 1
ATOM 1472 N N . PHE A 1 188 ? 0.260 0.962 5.897 1.00 92.81 188 PHE A N 1
ATOM 1473 C CA . PHE A 1 188 ? 1.490 1.434 5.259 1.00 92.81 188 PHE A CA 1
ATOM 1474 C C . PHE A 1 188 ? 1.315 1.708 3.759 1.00 92.81 188 PHE A C 1
ATOM 1476 O O . PHE A 1 188 ? 1.836 2.684 3.232 1.00 92.81 188 PHE A O 1
ATOM 1483 N N . ARG A 1 189 ? 0.497 0.907 3.074 1.00 88.44 189 ARG A N 1
ATOM 1484 C CA . ARG A 1 189 ? 0.099 1.149 1.683 1.00 88.44 189 ARG A CA 1
ATOM 1485 C C . ARG A 1 189 ? -0.531 2.530 1.490 1.00 88.44 189 ARG A C 1
ATOM 1487 O O . ARG A 1 189 ? -0.204 3.228 0.536 1.00 88.44 189 ARG A O 1
ATOM 1494 N N . THR A 1 190 ? -1.477 2.900 2.351 1.00 88.25 190 THR A N 1
ATOM 1495 C CA . THR A 1 190 ? -2.158 4.198 2.263 1.00 88.25 190 THR A CA 1
ATOM 1496 C C . THR A 1 190 ? -1.168 5.321 2.481 1.00 88.25 190 THR A C 1
ATOM 1498 O O . THR A 1 190 ? -1.173 6.270 1.707 1.00 88.25 190 THR A O 1
ATOM 1501 N N . PHE A 1 191 ? -0.279 5.163 3.465 1.00 92.00 191 PHE A N 1
ATOM 1502 C CA . PHE A 1 191 ? 0.835 6.076 3.680 1.00 92.00 191 PHE A CA 1
ATOM 1503 C C . PHE A 1 191 ? 1.702 6.210 2.418 1.00 92.00 191 PHE A C 1
ATOM 1505 O O . PHE A 1 191 ? 1.887 7.320 1.936 1.00 92.00 191 PHE A O 1
ATOM 1512 N N . LEU A 1 192 ? 2.155 5.107 1.813 1.00 90.44 192 LEU A N 1
ATOM 1513 C CA . LEU A 1 192 ? 2.993 5.134 0.606 1.00 90.44 192 LEU A CA 1
ATOM 1514 C C . LEU A 1 192 ? 2.331 5.825 -0.591 1.00 90.44 192 LEU A C 1
ATOM 1516 O O . LEU A 1 192 ? 3.020 6.375 -1.443 1.00 90.44 192 LEU A O 1
ATOM 1520 N N . ASN A 1 193 ? 1.004 5.793 -0.674 1.00 87.06 193 ASN A N 1
ATOM 1521 C CA . ASN A 1 193 ? 0.260 6.449 -1.743 1.00 87.06 193 ASN A CA 1
ATOM 1522 C C . ASN A 1 193 ? -0.002 7.946 -1.474 1.00 87.06 193 ASN A C 1
ATOM 1524 O O . ASN A 1 193 ? -0.409 8.656 -2.390 1.00 87.06 193 ASN A O 1
ATOM 1528 N N . THR A 1 194 ? 0.170 8.439 -0.243 1.00 85.75 194 THR A N 1
ATOM 1529 C CA . THR A 1 194 ? -0.204 9.820 0.118 1.00 85.75 194 THR A CA 1
ATOM 1530 C C . THR A 1 194 ? 0.883 10.619 0.835 1.00 85.75 194 THR A C 1
ATOM 1532 O O . THR A 1 194 ? 0.707 11.829 0.985 1.00 85.75 194 THR A O 1
ATOM 1535 N N . TYR A 1 195 ? 2.002 10.017 1.255 1.00 84.00 195 TYR A N 1
ATOM 1536 C CA . TYR A 1 195 ? 2.997 10.684 2.107 1.00 84.00 195 TYR A CA 1
ATOM 1537 C C . TYR A 1 195 ? 3.566 11.968 1.486 1.00 84.00 195 TYR A C 1
ATOM 1539 O O . TYR A 1 195 ? 3.705 12.969 2.188 1.00 84.00 195 TYR A O 1
ATOM 1547 N N . GLU A 1 196 ? 3.800 11.986 0.172 1.00 85.50 196 GLU A N 1
ATOM 1548 C CA . GLU A 1 196 ? 4.381 13.144 -0.530 1.00 85.50 196 GLU A CA 1
ATOM 1549 C C . GLU A 1 196 ? 3.395 14.302 -0.709 1.00 85.50 196 GLU A C 1
ATOM 1551 O O . GLU A 1 196 ? 3.803 15.459 -0.766 1.00 85.50 196 GLU A O 1
ATOM 1556 N N . SER A 1 197 ? 2.084 14.038 -0.633 1.00 81.75 197 SER A N 1
ATOM 1557 C CA . SER A 1 197 ? 1.074 15.108 -0.627 1.00 81.75 197 SER A CA 1
ATOM 1558 C C . SER A 1 197 ? 1.190 16.040 0.588 1.00 81.75 197 SER A C 1
ATOM 1560 O O . SER A 1 197 ? 0.557 17.094 0.627 1.00 81.75 197 SER A O 1
ATOM 1562 N N . GLY A 1 198 ? 1.953 15.637 1.612 1.00 77.94 198 GLY A N 1
ATOM 1563 C CA . GLY A 1 198 ? 2.118 16.374 2.861 1.00 77.94 198 GLY A CA 1
ATOM 1564 C C . GLY A 1 198 ? 0.894 16.325 3.779 1.00 77.94 198 GLY A C 1
ATOM 1565 O O . GLY A 1 198 ? 0.922 16.935 4.841 1.00 77.94 198 GLY A O 1
ATOM 1566 N N . HIS A 1 199 ? -0.167 15.601 3.403 1.00 85.12 199 HIS A N 1
ATOM 1567 C CA . HIS A 1 199 ? -1.432 15.540 4.146 1.00 85.12 199 HIS A CA 1
ATOM 1568 C C . HIS A 1 199 ? -1.585 14.300 5.034 1.00 85.12 199 HIS A C 1
ATOM 1570 O O . HIS A 1 199 ? -2.592 14.148 5.728 1.00 85.12 199 HIS A O 1
ATOM 1576 N N . ILE A 1 200 ? -0.602 13.397 5.038 1.00 89.12 200 ILE A N 1
ATOM 1577 C CA . ILE A 1 200 ? -0.698 12.129 5.770 1.00 89.12 200 ILE A CA 1
ATOM 1578 C C . ILE A 1 200 ? -0.815 12.329 7.287 1.00 89.12 200 ILE A C 1
ATOM 1580 O O . ILE A 1 200 ? -1.550 11.610 7.966 1.00 89.12 200 ILE A O 1
ATOM 1584 N N . GLN A 1 201 ? -0.165 13.362 7.834 1.00 90.31 201 GLN A N 1
ATOM 1585 C CA . GLN A 1 201 ? -0.294 13.697 9.251 1.00 90.31 201 GLN A CA 1
ATOM 1586 C C . GLN A 1 201 ? -1.721 14.132 9.594 1.00 90.31 201 GLN A C 1
ATOM 1588 O O . GLN A 1 201 ? -2.252 13.769 10.645 1.00 90.31 201 GLN A O 1
ATOM 1593 N N . GLU A 1 202 ? -2.355 14.915 8.725 1.00 90.56 202 GLU A N 1
ATOM 1594 C CA . GLU A 1 202 ? -3.740 15.351 8.865 1.00 90.56 202 GLU A CA 1
ATOM 1595 C C . GLU A 1 202 ? -4.694 14.163 8.755 1.00 90.56 202 GLU A C 1
ATOM 1597 O O . GLU A 1 202 ? -5.602 14.059 9.576 1.00 90.56 202 GLU A O 1
ATOM 1602 N N . GLU A 1 203 ? -4.473 13.240 7.816 1.00 89.69 203 GLU A N 1
ATOM 1603 C CA . GLU A 1 203 ? -5.285 12.025 7.676 1.00 89.69 203 GLU A CA 1
ATOM 1604 C C . GLU A 1 203 ? -5.230 11.151 8.935 1.00 89.69 203 GLU A C 1
ATOM 1606 O O . GLU A 1 203 ? -6.275 10.751 9.457 1.00 89.69 203 GLU A O 1
ATOM 1611 N N . ILE A 1 204 ? -4.034 10.930 9.488 1.00 91.94 204 ILE A N 1
ATOM 1612 C CA . ILE A 1 204 ? -3.842 10.182 10.737 1.00 91.94 204 ILE A CA 1
ATOM 1613 C C . ILE A 1 204 ? -4.522 10.901 11.917 1.00 91.94 204 ILE A C 1
ATOM 1615 O O . ILE A 1 204 ? -5.244 10.278 12.700 1.00 91.94 204 ILE A O 1
ATOM 1619 N N . LYS A 1 205 ? -4.377 12.230 12.029 1.00 92.19 205 LYS A N 1
ATOM 1620 C CA . LYS A 1 205 ? -5.069 13.031 13.059 1.00 92.19 205 LYS A CA 1
ATOM 1621 C C . LYS A 1 205 ? -6.591 12.944 12.920 1.00 92.19 205 LYS A C 1
ATOM 1623 O O . LYS A 1 205 ? -7.288 12.827 13.928 1.00 92.19 205 LYS A O 1
ATOM 1628 N N . ILE A 1 206 ? -7.118 13.020 11.697 1.00 91.81 206 ILE A N 1
ATOM 1629 C CA . ILE A 1 206 ? -8.554 12.902 11.409 1.00 91.81 206 ILE A CA 1
ATOM 1630 C C . ILE A 1 206 ? -9.054 11.516 11.811 1.00 91.81 206 ILE A C 1
ATOM 1632 O O . ILE A 1 206 ? -10.103 11.417 12.448 1.00 91.81 206 ILE A O 1
ATOM 1636 N N . TYR A 1 207 ? -8.296 10.466 11.495 1.00 92.06 207 TYR A N 1
ATOM 1637 C CA . TYR A 1 207 ? -8.607 9.105 11.908 1.00 92.06 207 TYR A CA 1
ATOM 1638 C C . TYR A 1 207 ? -8.765 9.007 13.434 1.00 92.06 207 TYR A C 1
ATOM 1640 O O . TYR A 1 207 ? -9.856 8.655 13.895 1.00 92.06 207 TYR A O 1
ATOM 1648 N N . TYR A 1 208 ? -7.764 9.421 14.219 1.00 94.00 208 TYR A N 1
ATOM 1649 C CA . TYR A 1 208 ? -7.854 9.365 15.685 1.00 94.00 208 TYR A CA 1
ATOM 1650 C C . TYR A 1 208 ? -9.004 10.205 16.240 1.00 94.00 208 TYR A C 1
ATOM 1652 O O . TYR A 1 208 ? -9.807 9.705 17.027 1.00 94.00 208 TYR A O 1
ATOM 1660 N N . ARG A 1 209 ? -9.168 11.447 15.768 1.00 93.31 209 ARG A N 1
ATOM 1661 C CA . ARG A 1 209 ? -10.283 12.310 16.193 1.00 93.31 209 ARG A CA 1
ATOM 1662 C C . ARG A 1 209 ? -11.642 11.690 15.886 1.00 93.31 209 ARG A C 1
ATOM 1664 O O . ARG A 1 209 ? -12.570 11.829 16.678 1.00 93.31 209 ARG A O 1
ATOM 1671 N N . SER A 1 210 ? -11.775 11.002 14.751 1.00 91.44 210 SER A N 1
ATOM 1672 C CA . SER A 1 210 ? -13.021 10.324 14.390 1.00 91.44 210 SER A CA 1
ATOM 1673 C C . SER A 1 210 ? -13.349 9.183 15.356 1.00 91.44 210 SER A C 1
ATOM 1675 O O . SER A 1 210 ? -14.505 9.030 15.750 1.00 91.44 210 SER A O 1
ATOM 1677 N N . MET A 1 211 ? -12.340 8.432 15.805 1.00 91.12 211 MET A N 1
ATOM 1678 C CA . MET A 1 211 ? -12.519 7.375 16.799 1.00 91.12 211 MET A CA 1
ATOM 1679 C C . MET A 1 211 ? -12.892 7.926 18.170 1.00 91.12 211 MET A C 1
ATOM 1681 O O . MET A 1 211 ? -13.810 7.408 18.812 1.00 91.12 211 MET A O 1
ATOM 1685 N N . GLU A 1 212 ? -12.196 8.972 18.617 1.00 91.94 212 GLU A N 1
ATOM 1686 C CA . GLU A 1 212 ? -12.469 9.638 19.890 1.00 91.94 212 GLU A CA 1
ATOM 1687 C C . GLU A 1 212 ? -13.883 10.219 19.902 1.00 91.94 212 GLU A C 1
ATOM 1689 O O . GLU A 1 212 ? -14.620 10.027 20.869 1.00 91.94 212 GLU A O 1
ATOM 1694 N N . LEU A 1 213 ? -14.306 10.858 18.806 1.00 92.06 213 LEU A N 1
ATOM 1695 C CA . LEU A 1 213 ? -15.659 11.383 18.662 1.00 92.06 213 LEU A CA 1
ATOM 1696 C C . LEU A 1 213 ? -16.695 10.268 18.828 1.00 92.06 213 LEU A C 1
ATOM 1698 O O . LEU A 1 213 ? -17.545 10.358 19.711 1.00 92.06 213 LEU A O 1
ATOM 1702 N N . VAL A 1 214 ? -16.609 9.196 18.031 1.00 89.81 214 VAL A N 1
ATOM 1703 C CA . VAL A 1 214 ? -17.582 8.091 18.087 1.00 89.81 214 VAL A CA 1
ATOM 1704 C C . VAL A 1 214 ? -17.597 7.429 19.461 1.00 89.81 214 VAL A C 1
ATOM 1706 O O . VAL A 1 214 ? -18.673 7.182 20.000 1.00 89.81 214 VAL A O 1
ATOM 1709 N N . SER A 1 215 ? -16.432 7.227 20.075 1.00 89.94 215 SER A N 1
ATOM 1710 C CA . SER A 1 215 ? -16.311 6.638 21.416 1.00 89.94 215 SER A CA 1
ATOM 1711 C C . SER A 1 215 ? -17.000 7.466 22.503 1.00 89.94 215 SER A C 1
ATOM 1713 O O . SER A 1 215 ? -17.571 6.913 23.451 1.00 89.94 215 SER A O 1
ATOM 1715 N N . ASN A 1 216 ? -16.964 8.792 22.373 1.00 89.44 216 ASN A N 1
ATOM 1716 C CA . ASN A 1 216 ? -17.472 9.719 23.380 1.00 89.44 216 ASN A CA 1
ATOM 1717 C C . ASN A 1 216 ? -18.909 10.195 23.119 1.00 89.44 216 ASN A C 1
ATOM 1719 O O . ASN A 1 216 ? -19.546 10.704 24.041 1.00 89.44 216 ASN A O 1
ATOM 1723 N N . MET A 1 217 ? -19.460 9.967 21.924 1.00 90.56 217 MET A N 1
ATOM 1724 C CA . MET A 1 217 ? -20.867 10.249 21.638 1.00 90.56 217 MET A CA 1
ATOM 1725 C C . MET A 1 217 ? -21.824 9.386 22.492 1.00 90.56 217 MET A C 1
ATOM 1727 O O . MET A 1 217 ? -21.521 8.227 22.809 1.00 90.56 217 MET A O 1
ATOM 1731 N N . PRO A 1 218 ? -23.007 9.916 22.864 1.00 90.94 218 PRO A N 1
ATOM 1732 C CA . PRO A 1 218 ? -24.099 9.105 23.394 1.00 90.94 218 PRO A CA 1
ATOM 1733 C C . PRO A 1 218 ? -24.491 8.004 22.405 1.00 90.94 218 PRO A C 1
ATOM 1735 O O . PRO A 1 218 ? -24.501 8.221 21.193 1.00 90.94 218 PRO A O 1
ATOM 1738 N N . ARG A 1 219 ? -24.839 6.819 22.917 1.00 89.38 219 ARG A N 1
ATOM 1739 C CA . ARG A 1 219 ? -25.287 5.712 22.062 1.00 89.38 219 ARG A CA 1
ATOM 1740 C C . ARG A 1 219 ? -26.580 6.093 21.346 1.00 89.38 219 ARG A C 1
ATOM 1742 O O . ARG A 1 219 ? -27.495 6.632 21.965 1.00 89.38 219 ARG A O 1
ATOM 1749 N N . HIS A 1 220 ? -26.659 5.758 20.064 1.00 91.12 220 HIS A N 1
ATOM 1750 C CA . HIS A 1 220 ? -27.826 6.015 19.234 1.00 91.12 220 HIS A CA 1
ATOM 1751 C C . HIS A 1 220 ? -28.056 4.828 18.286 1.00 91.12 220 HIS A C 1
ATOM 1753 O O . HIS A 1 220 ? -27.086 4.349 17.706 1.00 91.12 220 HIS A O 1
ATOM 1759 N N . PRO A 1 221 ? -29.302 4.357 18.087 1.00 90.00 221 PRO A N 1
ATOM 1760 C CA . PRO A 1 221 ? -29.584 3.157 17.288 1.00 90.00 221 PRO A CA 1
ATOM 1761 C C . PRO A 1 221 ? -29.158 3.274 15.816 1.00 90.00 221 PRO A C 1
ATOM 1763 O O . PRO A 1 221 ? -28.760 2.287 15.215 1.00 90.00 221 PRO A O 1
ATOM 1766 N N . ASN A 1 222 ? -29.190 4.486 15.252 1.00 90.00 222 ASN A N 1
ATOM 1767 C CA . ASN A 1 222 ? -28.806 4.743 13.854 1.00 90.00 222 ASN A CA 1
ATOM 1768 C C . ASN A 1 222 ? -27.345 5.203 13.688 1.00 90.00 222 ASN A C 1
ATOM 1770 O O . ASN A 1 222 ? -26.982 5.721 12.636 1.00 90.00 222 ASN A O 1
ATOM 1774 N N . ILE A 1 223 ? -26.524 5.104 14.737 1.00 87.88 223 ILE A N 1
ATOM 1775 C CA . ILE A 1 223 ? -25.092 5.413 14.679 1.00 87.88 223 ILE A CA 1
ATOM 1776 C C . ILE A 1 223 ? -24.341 4.140 15.046 1.00 87.88 223 ILE A C 1
ATOM 1778 O O . ILE A 1 223 ? -24.621 3.520 16.070 1.00 87.88 223 ILE A O 1
ATOM 1782 N N . MET A 1 224 ? -23.377 3.757 14.210 1.00 88.38 224 MET A N 1
ATOM 1783 C CA . MET A 1 224 ? -22.535 2.595 14.474 1.00 88.38 224 MET A CA 1
ATOM 1784 C C . MET A 1 224 ? -21.849 2.728 15.837 1.00 88.38 224 MET A C 1
ATOM 1786 O O . MET A 1 224 ? -21.324 3.790 16.184 1.00 88.38 224 MET A O 1
ATOM 1790 N N . ALA A 1 225 ? -21.855 1.640 16.607 1.00 88.94 225 ALA A N 1
ATOM 1791 C CA . ALA A 1 225 ? -21.165 1.601 17.886 1.00 88.94 225 ALA A CA 1
ATOM 1792 C C . ALA A 1 225 ? -19.654 1.864 17.705 1.00 88.94 225 ALA A C 1
ATOM 1794 O O . ALA A 1 225 ? -19.093 1.549 16.651 1.00 88.94 225 ALA A O 1
ATOM 1795 N N . PRO A 1 226 ? -18.973 2.416 18.725 1.00 90.94 226 PRO A N 1
ATOM 1796 C CA . PRO A 1 226 ? -17.521 2.545 18.701 1.00 90.94 226 PRO A CA 1
ATOM 1797 C C . PRO A 1 226 ? -16.850 1.190 18.471 1.00 90.94 226 PRO A C 1
ATOM 1799 O O . PRO A 1 226 ? -17.326 0.173 18.990 1.00 90.94 226 PRO A O 1
ATOM 1802 N N . ALA A 1 227 ? -15.730 1.192 17.745 1.00 91.88 227 ALA A N 1
ATOM 1803 C CA . ALA A 1 227 ? -14.891 0.007 17.614 1.00 91.88 227 ALA A CA 1
ATOM 1804 C C . ALA A 1 227 ? -14.526 -0.532 19.002 1.00 91.88 227 ALA A C 1
ATOM 1806 O O . ALA A 1 227 ? -14.313 0.247 19.928 1.00 91.88 227 ALA A O 1
ATOM 1807 N N . GLN A 1 228 ? -14.480 -1.856 19.130 1.00 90.88 228 GLN A N 1
ATOM 1808 C CA . GLN A 1 228 ? -14.062 -2.536 20.363 1.00 90.88 228 GLN A CA 1
ATOM 1809 C C . GLN A 1 228 ? -12.645 -3.110 20.248 1.00 90.88 228 GLN A C 1
ATOM 1811 O O . GLN A 1 228 ? -12.045 -3.481 21.252 1.00 90.88 228 GLN A O 1
ATOM 1816 N N . THR A 1 229 ? -12.100 -3.154 19.030 1.00 95.00 229 THR A N 1
ATOM 1817 C CA . THR A 1 229 ? -10.787 -3.728 18.748 1.00 95.00 229 THR A CA 1
ATOM 1818 C C . THR A 1 229 ? -9.946 -2.735 17.958 1.00 95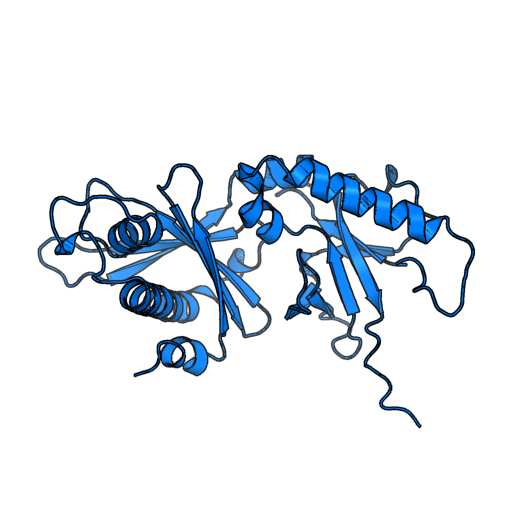.00 229 THR A C 1
ATOM 1820 O O . THR A 1 229 ? -10.347 -2.254 16.892 1.00 95.00 229 THR A O 1
ATOM 1823 N N . LEU A 1 230 ? -8.767 -2.434 18.491 1.00 95.56 230 LEU A N 1
ATOM 1824 C CA . LEU A 1 230 ? -7.716 -1.673 17.834 1.00 95.56 230 LEU A CA 1
ATOM 1825 C C . LEU A 1 230 ? -6.838 -2.605 17.015 1.00 95.56 230 LEU A C 1
ATOM 1827 O O . LEU A 1 230 ? -6.479 -3.690 17.461 1.00 95.56 230 LEU A O 1
ATOM 1831 N N . VAL A 1 231 ? -6.443 -2.140 15.841 1.00 96.19 231 VAL A N 1
ATOM 1832 C CA . VAL A 1 231 ? -5.463 -2.820 15.005 1.00 96.19 231 VAL A CA 1
ATOM 1833 C C . VAL A 1 231 ? -4.128 -2.133 15.190 1.00 96.19 231 VAL A C 1
ATOM 1835 O O . VAL A 1 231 ? -4.022 -0.910 15.044 1.00 96.19 231 VAL A O 1
ATOM 1838 N N . THR A 1 232 ? -3.125 -2.922 15.543 1.00 96.56 232 THR A N 1
ATOM 1839 C CA . THR A 1 232 ? -1.800 -2.435 15.898 1.00 96.56 232 THR A CA 1
ATOM 1840 C C . THR A 1 232 ? -0.736 -2.941 14.945 1.00 96.56 232 THR A C 1
ATOM 1842 O O . THR A 1 232 ? -0.836 -4.043 14.416 1.00 96.56 232 THR A O 1
ATOM 1845 N N . ILE A 1 233 ? 0.315 -2.153 14.782 1.00 95.88 233 ILE A N 1
ATOM 1846 C CA . ILE A 1 233 ? 1.514 -2.487 14.027 1.00 95.88 233 ILE A CA 1
ATOM 1847 C C . ILE A 1 233 ? 2.746 -2.142 14.864 1.00 95.88 233 ILE A C 1
ATOM 1849 O O . ILE A 1 233 ? 2.705 -1.211 15.672 1.00 95.88 233 ILE A O 1
ATOM 1853 N N . CYS A 1 234 ? 3.828 -2.891 14.683 1.00 93.69 234 CYS A N 1
ATOM 1854 C CA . CYS A 1 234 ? 5.095 -2.657 15.371 1.00 93.69 234 CYS A CA 1
ATOM 1855 C C . CYS A 1 234 ? 6.185 -2.302 14.360 1.00 93.69 234 CYS A C 1
ATOM 1857 O O . CYS A 1 234 ? 6.116 -2.698 13.192 1.00 93.69 234 CYS A O 1
ATOM 1859 N N . LYS A 1 235 ? 7.212 -1.582 14.820 1.00 89.94 235 LYS A N 1
ATOM 1860 C CA . LYS A 1 235 ? 8.440 -1.415 14.037 1.00 89.94 235 LYS A CA 1
ATOM 1861 C C . LYS A 1 235 ? 9.160 -2.751 13.900 1.00 89.94 235 LYS A C 1
ATOM 1863 O O . LYS A 1 235 ? 9.025 -3.636 14.744 1.00 89.94 235 LYS A O 1
ATOM 1868 N N . HIS A 1 236 ? 9.972 -2.879 12.858 1.00 80.06 236 HIS A N 1
ATOM 1869 C CA . HIS A 1 236 ? 10.793 -4.068 12.692 1.00 80.06 236 HIS A CA 1
ATOM 1870 C C . HIS A 1 236 ? 11.761 -4.228 13.879 1.00 80.06 236 HIS A C 1
ATOM 1872 O O . HIS A 1 236 ? 12.592 -3.357 14.135 1.00 80.06 236 HIS A O 1
ATOM 1878 N N . GLY A 1 237 ? 11.665 -5.355 14.589 1.00 80.75 237 GLY A N 1
ATOM 1879 C CA . GLY A 1 237 ? 12.501 -5.649 15.757 1.00 80.75 237 GLY A CA 1
ATOM 1880 C C . GLY A 1 237 ? 12.088 -4.941 17.055 1.00 80.75 237 GLY A C 1
ATOM 1881 O O . GLY A 1 237 ? 12.852 -4.986 18.016 1.00 80.75 237 GLY A O 1
ATOM 1882 N N . ASP A 1 238 ? 10.913 -4.307 17.093 1.00 86.94 238 ASP A N 1
ATOM 1883 C CA . ASP A 1 238 ? 10.298 -3.755 18.305 1.00 86.94 238 ASP A CA 1
ATOM 1884 C C . ASP A 1 238 ? 8.972 -4.482 18.584 1.00 86.94 238 ASP A C 1
ATOM 1886 O O . ASP A 1 238 ? 8.256 -4.869 17.661 1.00 86.94 238 ASP A O 1
ATOM 1890 N N . ASP A 1 239 ? 8.626 -4.634 19.858 1.00 87.44 239 ASP A N 1
ATOM 1891 C CA . ASP A 1 239 ? 7.356 -5.209 20.310 1.00 87.44 239 ASP A CA 1
ATOM 1892 C C . ASP A 1 239 ? 6.345 -4.128 20.720 1.00 87.44 239 ASP A C 1
ATOM 1894 O O . ASP A 1 239 ? 5.210 -4.436 21.088 1.00 87.44 239 ASP A O 1
ATOM 1898 N N . LYS A 1 240 ? 6.733 -2.848 20.677 1.00 93.75 240 LYS A N 1
ATOM 1899 C CA . LYS A 1 240 ? 5.856 -1.732 21.022 1.00 93.75 240 LYS A CA 1
ATOM 1900 C C . LYS A 1 240 ? 4.762 -1.540 19.956 1.00 93.75 240 LYS A C 1
ATOM 1902 O O . LYS A 1 240 ? 5.079 -1.160 18.827 1.00 93.75 240 LYS A O 1
ATOM 1907 N N . PRO A 1 241 ? 3.474 -1.698 20.317 1.00 95.38 241 PRO A N 1
ATOM 1908 C CA . PRO A 1 241 ? 2.382 -1.563 19.367 1.00 95.38 241 PRO A CA 1
ATOM 1909 C C . PRO A 1 241 ? 1.981 -0.100 19.160 1.00 95.38 241 PRO A C 1
ATOM 1911 O O . PRO A 1 241 ? 1.824 0.671 20.113 1.00 95.38 241 PRO A O 1
ATOM 1914 N N . PHE A 1 242 ? 1.718 0.246 17.905 1.00 96.88 242 PHE A N 1
ATOM 1915 C CA . PHE A 1 242 ? 1.155 1.520 17.473 1.00 96.88 242 PHE A CA 1
ATOM 1916 C C . PHE A 1 242 ? -0.147 1.285 16.716 1.00 96.88 242 PHE A C 1
ATOM 1918 O O . PHE A 1 242 ? -0.276 0.309 15.984 1.00 96.88 242 PHE A O 1
ATOM 1925 N N . VAL A 1 243 ? -1.140 2.150 16.895 1.00 96.19 243 VAL A N 1
ATOM 1926 C CA . VAL A 1 243 ? -2.485 1.934 16.352 1.00 96.19 243 VAL A CA 1
ATOM 1927 C C . VAL A 1 243 ? -2.549 2.395 14.900 1.00 96.19 243 VAL A C 1
ATOM 1929 O O . VAL A 1 243 ? -2.543 3.587 14.629 1.00 96.19 243 VAL A O 1
ATOM 1932 N N . CYS A 1 244 ? -2.674 1.465 13.956 1.00 95.81 244 CYS A N 1
ATOM 1933 C CA . CYS A 1 244 ? -2.851 1.790 12.536 1.00 95.81 244 CYS A CA 1
ATOM 1934 C C . CYS A 1 244 ? -4.317 1.757 12.087 1.00 95.81 244 CYS A C 1
ATOM 1936 O O . CYS A 1 244 ? -4.650 2.266 11.017 1.00 95.81 244 CYS A O 1
ATOM 1938 N N . GLY A 1 245 ? -5.209 1.166 12.885 1.00 95.50 245 GLY A N 1
ATOM 1939 C CA . GLY A 1 245 ? -6.603 0.991 12.500 1.00 95.50 245 GLY A CA 1
ATOM 1940 C C . GLY A 1 245 ? -7.498 0.479 13.622 1.00 95.50 245 GLY A C 1
ATOM 1941 O O . GLY A 1 245 ? -7.100 0.372 14.782 1.00 95.50 245 GLY A O 1
ATOM 1942 N N . SER A 1 246 ? -8.741 0.193 13.266 1.00 94.94 246 SER A N 1
ATOM 1943 C CA . SER A 1 246 ? -9.761 -0.369 14.148 1.00 94.94 246 SER A CA 1
ATOM 1944 C C . SER A 1 246 ? -10.670 -1.313 13.369 1.00 94.94 246 SER A C 1
ATOM 1946 O O . SER A 1 246 ? -10.806 -1.186 12.146 1.00 94.94 246 SER A O 1
ATOM 1948 N N . LEU A 1 247 ? -11.265 -2.273 14.078 1.00 94.62 247 LEU A N 1
ATOM 1949 C CA . LEU A 1 247 ? -12.208 -3.229 13.506 1.00 94.62 247 LEU A CA 1
ATOM 1950 C C . LEU A 1 247 ? -13.640 -2.882 13.895 1.00 94.62 247 LEU A C 1
ATOM 1952 O O . LEU A 1 247 ? -13.957 -2.628 15.060 1.00 94.62 247 LEU A O 1
ATOM 1956 N N . TYR A 1 248 ? -14.505 -2.926 12.891 1.00 93.00 248 TYR A N 1
ATOM 1957 C CA . TYR A 1 248 ? -15.944 -2.762 13.021 1.00 93.00 248 TYR A CA 1
ATOM 1958 C C . TYR A 1 248 ? -16.657 -4.019 12.518 1.00 93.00 248 TYR A C 1
ATOM 1960 O O . TYR A 1 248 ? -16.133 -4.700 11.634 1.00 93.00 248 TYR A O 1
ATOM 1968 N N . PRO A 1 249 ? -17.855 -4.335 13.034 1.00 91.88 249 PRO A N 1
ATOM 1969 C CA . PRO A 1 249 ? -18.664 -5.399 12.459 1.00 91.88 249 PRO A CA 1
ATOM 1970 C C . PRO A 1 249 ? -19.014 -5.061 11.007 1.00 91.88 249 PRO A C 1
ATOM 1972 O O . PRO A 1 249 ? -19.390 -3.926 10.697 1.00 91.88 249 PRO A O 1
ATOM 1975 N N . PHE A 1 250 ? -18.914 -6.047 10.118 1.00 90.69 250 PHE A N 1
ATOM 1976 C CA . PHE A 1 250 ? -19.485 -5.909 8.788 1.00 90.69 250 PHE A CA 1
ATOM 1977 C C . PHE A 1 250 ? -21.005 -6.057 8.878 1.00 90.69 250 PHE A C 1
ATOM 1979 O O . PHE A 1 250 ? -21.514 -7.074 9.343 1.00 90.69 250 PHE A O 1
ATOM 1986 N N . LEU A 1 251 ? -21.727 -5.022 8.452 1.00 85.62 251 LEU A N 1
ATOM 1987 C CA . LEU A 1 251 ? -23.182 -5.034 8.358 1.00 85.62 251 LEU A CA 1
ATOM 1988 C C . LEU A 1 251 ? -23.540 -5.256 6.884 1.00 85.62 251 LEU A C 1
ATOM 1990 O O . LEU A 1 251 ? -23.543 -4.283 6.122 1.00 85.62 251 LEU A O 1
ATOM 1994 N N . PRO A 1 252 ? -23.778 -6.503 6.435 1.00 79.06 252 PRO A N 1
ATOM 1995 C CA . PRO A 1 252 ? -24.332 -6.709 5.107 1.00 79.06 252 PRO A CA 1
ATOM 1996 C C . PRO A 1 252 ? -25.677 -5.984 5.058 1.00 79.06 252 PRO A C 1
ATOM 1998 O O . PRO A 1 252 ? -26.427 -6.026 6.032 1.00 79.06 252 PRO A O 1
ATOM 2001 N N . ASN A 1 253 ? -25.973 -5.292 3.954 1.00 64.12 253 ASN A N 1
ATOM 2002 C CA . ASN A 1 253 ? -27.300 -4.714 3.766 1.00 64.12 253 ASN A CA 1
ATOM 2003 C C . ASN A 1 253 ? -28.328 -5.822 4.019 1.00 64.12 253 ASN A C 1
ATOM 2005 O O . ASN A 1 253 ? -28.376 -6.793 3.260 1.00 64.12 253 ASN A O 1
ATOM 2009 N N . GLU A 1 254 ? -29.128 -5.684 5.075 1.00 43.56 254 GLU A N 1
ATOM 2010 C CA . GLU A 1 254 ? -30.354 -6.452 5.198 1.00 43.56 254 GLU A CA 1
ATOM 2011 C C . GLU A 1 254 ? -31.186 -6.070 3.975 1.00 43.56 254 GLU A C 1
ATOM 2013 O O . GLU A 1 254 ? -31.706 -4.957 3.866 1.00 43.56 254 GLU A O 1
ATOM 2018 N N . VAL A 1 255 ? -31.236 -6.962 2.986 1.00 38.09 255 VAL A N 1
ATOM 2019 C CA . VAL A 1 255 ? -32.304 -6.918 1.996 1.00 38.09 255 VAL A CA 1
ATOM 2020 C C . VAL A 1 255 ? -33.567 -7.058 2.828 1.00 38.09 255 VAL A C 1
ATOM 2022 O O . VAL A 1 255 ? -33.763 -8.096 3.457 1.00 38.09 255 VAL A O 1
ATOM 2025 N N . GLY A 1 256 ? -34.307 -5.952 2.927 1.00 39.00 256 GLY A N 1
ATOM 2026 C CA . GLY A 1 256 ? -35.429 -5.794 3.838 1.00 39.00 256 GLY A CA 1
ATOM 2027 C C . GLY A 1 256 ? -36.334 -7.019 3.858 1.00 39.00 256 GLY A C 1
ATOM 2028 O O . GLY A 1 256 ? -36.652 -7.591 2.811 1.00 39.00 256 GLY A O 1
ATOM 2029 N N . THR A 1 257 ? -36.701 -7.406 5.075 1.00 33.69 257 THR A N 1
ATOM 2030 C CA . THR A 1 257 ? -37.878 -8.238 5.323 1.00 33.69 257 THR A CA 1
ATOM 2031 C C . THR A 1 257 ? -39.144 -7.533 4.853 1.00 33.69 257 THR A C 1
ATOM 2033 O O . THR A 1 257 ? -39.181 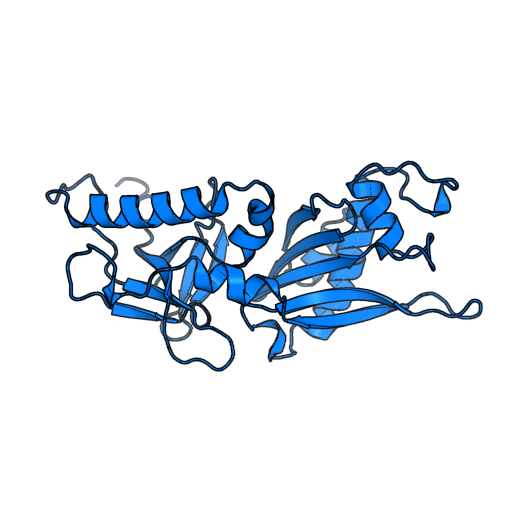-6.279 4.882 1.00 33.69 257 THR A O 1
#

Sequence (257 aa):
MSYQNALKALGVSAEWIWGNDLETIVFAQAFGNDQTLIFRFALDKAHPQSLATRIVNCYHDHTVDSTSATFPNRVSMRMALWSAIATVWAECRDNPAVNHPDVVVDVYELGSKDLSPRIAWSICHEELFNEYVDLLLPPSQLSVKQPMDTVDFKSLIRLNQLGGRGCTTLVHTASDPQTQLVFKGIDFRTFLNTYESGHIQEEIKIYYRSMELVSNMPRHPNIMAPAQTLVTICKHGDDKPFVCGSLYPFLPNEVGT

Foldseek 3Di:
DDLVVLQVVVQKDWDDWDADPVLFKIKTWMDGPLDIAIEIQGQDPVCLLWLSQQLSCQVSVNDDPDCSSHDPHPRRNSSSVSNLVSVVCVVPVPPPVRLDLQWHKYWTWDDDPPDDIDIDIDIDRHPCVVVVLVLFAFPVPALADDDAAEDEPSQWGFDAQPDDQAGFTWTDGPVDPPFIKTKGFHGVVNCVRCVNVVCVSVVRVVQRVVLNVQRPDDDDPPDFHRFRYFYWYDDVPDPGTTGGTGIGGDDDPPPDD